Protein AF-A0A519PWC0-F1 (afdb_monomer)

Radius of gyration: 17.78 Å; Cα contacts (8 Å, |Δi|>4): 162; chains: 1; bounding box: 47×26×53 Å

Solvent-accessible surface area (backbone atoms only — not comparable to full-atom values): 9360 Å² total; per-residue (Å²): 122,67,64,67,51,51,51,51,53,31,50,30,46,44,50,21,53,55,52,46,59,72,45,41,63,57,52,51,50,50,47,51,50,48,29,59,71,41,18,88,79,64,35,60,69,50,25,52,54,50,44,52,51,50,49,51,48,53,53,50,48,51,59,76,46,38,53,52,74,70,64,78,38,64,69,69,57,73,68,54,47,49,52,48,41,52,46,39,28,50,49,32,37,58,62,44,50,58,30,55,59,29,36,73,70,44,44,78,64,16,40,53,53,24,49,53,52,32,50,53,52,32,53,52,26,54,70,49,23,57,84,28,72,65,58,28,48,33,30,27,48,41,26,52,52,55,54,66,44,44,38,56,54,37,49,74,74,66,48,56,67,70,59,31,50,52,49,46,51,53,47,52,52,51,53,51,65,72,70,108

Structure (mmCIF, N/CA/C/O backbone):
data_AF-A0A519PWC0-F1
#
_entry.id   AF-A0A519PWC0-F1
#
loop_
_atom_site.group_PDB
_atom_site.id
_atom_site.type_symbol
_atom_site.label_atom_id
_atom_site.label_alt_id
_atom_site.label_comp_id
_atom_site.label_asym_id
_atom_site.label_entity_id
_atom_site.label_seq_id
_atom_site.pdbx_PDB_ins_code
_atom_site.Cartn_x
_atom_site.Cartn_y
_atom_site.Cartn_z
_atom_site.occupancy
_atom_site.B_iso_or_equiv
_atom_site.auth_seq_id
_atom_site.auth_comp_id
_atom_site.auth_asym_id
_atom_site.auth_atom_id
_atom_site.pdbx_PDB_model_num
ATOM 1 N N . MET A 1 1 ? -4.746 -11.413 35.062 1.00 51.84 1 MET A N 1
ATOM 2 C CA . MET A 1 1 ? -3.784 -10.779 34.125 1.00 51.84 1 MET A CA 1
ATOM 3 C C . MET A 1 1 ? -4.240 -10.808 32.654 1.00 51.84 1 MET A C 1
ATOM 5 O O . MET A 1 1 ? -3.837 -9.928 31.912 1.00 51.84 1 MET A O 1
ATOM 9 N N . SER A 1 2 ? -5.114 -11.740 32.232 1.00 67.50 2 SER A N 1
ATOM 10 C CA . SER A 1 2 ? -5.592 -11.866 30.834 1.00 67.50 2 SER A CA 1
ATOM 11 C C . SER A 1 2 ? -6.595 -10.779 30.385 1.00 67.50 2 SER A C 1
ATOM 13 O O . SER A 1 2 ? -6.447 -10.200 29.311 1.00 67.50 2 SER A O 1
ATOM 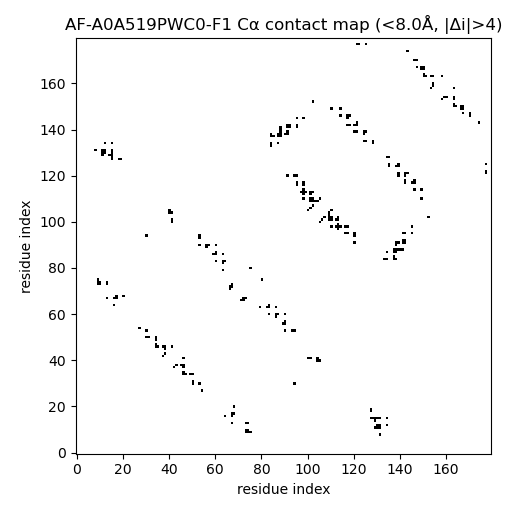15 N N . GLU A 1 3 ? -7.584 -10.432 31.216 1.00 65.25 3 GLU A N 1
ATOM 16 C CA . GLU A 1 3 ? -8.674 -9.525 30.804 1.00 65.25 3 GLU A CA 1
ATOM 17 C C . GLU A 1 3 ? -8.262 -8.050 30.724 1.00 65.25 3 GLU A C 1
ATOM 19 O O . GLU A 1 3 ? -8.628 -7.360 29.775 1.00 65.25 3 GLU A O 1
ATOM 24 N N . ALA A 1 4 ? -7.440 -7.577 31.666 1.00 67.00 4 ALA A N 1
ATOM 25 C CA . ALA A 1 4 ? -6.916 -6.210 31.647 1.00 67.00 4 ALA A CA 1
ATOM 26 C C . ALA A 1 4 ? -6.031 -5.948 30.413 1.00 67.00 4 ALA A C 1
ATOM 28 O O . ALA A 1 4 ? -6.105 -4.881 29.809 1.00 67.00 4 ALA A O 1
ATOM 29 N N . TYR A 1 5 ? -5.249 -6.949 29.990 1.00 66.81 5 TYR A N 1
ATOM 30 C CA . TYR A 1 5 ? -4.433 -6.875 28.778 1.00 66.81 5 TYR A CA 1
ATOM 31 C C . TYR A 1 5 ? -5.293 -6.854 27.505 1.00 66.81 5 TYR A C 1
ATOM 33 O O . TYR A 1 5 ? -5.038 -6.071 26.590 1.00 66.81 5 TYR A O 1
ATOM 41 N N . ALA A 1 6 ? -6.347 -7.675 27.449 1.00 65.19 6 ALA A N 1
ATOM 42 C CA . ALA A 1 6 ? -7.284 -7.685 26.325 1.00 65.19 6 ALA A CA 1
ATOM 43 C C . ALA A 1 6 ? -8.064 -6.362 26.205 1.00 65.19 6 ALA A C 1
ATOM 45 O O . ALA A 1 6 ? -8.262 -5.854 25.097 1.00 65.19 6 ALA A O 1
ATOM 46 N N . ALA A 1 7 ? -8.459 -5.776 27.338 1.00 65.62 7 ALA A N 1
ATOM 47 C CA . ALA A 1 7 ? -9.111 -4.473 27.387 1.00 65.62 7 ALA A CA 1
ATOM 48 C C . ALA A 1 7 ? -8.180 -3.353 26.884 1.00 65.62 7 ALA A C 1
ATOM 50 O O . ALA A 1 7 ? -8.593 -2.582 26.014 1.00 65.62 7 ALA A O 1
ATOM 51 N N . ASP A 1 8 ? -6.918 -3.316 27.328 1.00 72.44 8 ASP A N 1
ATOM 52 C CA . ASP A 1 8 ? -5.916 -2.346 26.854 1.00 72.44 8 ASP A CA 1
ATOM 53 C C . ASP A 1 8 ? -5.634 -2.494 25.347 1.00 72.44 8 ASP A C 1
ATOM 55 O O . ASP A 1 8 ? -5.660 -1.521 24.589 1.00 72.44 8 ASP A O 1
ATOM 59 N N . ALA A 1 9 ? -5.480 -3.731 24.862 1.00 67.75 9 ALA A N 1
ATOM 60 C CA . ALA A 1 9 ? -5.295 -4.011 23.439 1.00 67.75 9 ALA A CA 1
ATOM 61 C C . ALA A 1 9 ? -6.484 -3.527 22.584 1.00 67.75 9 ALA A C 1
ATOM 63 O O . ALA A 1 9 ? -6.286 -2.950 21.509 1.00 67.75 9 ALA A O 1
ATOM 64 N N . SER A 1 10 ? -7.717 -3.711 23.067 1.00 69.25 10 SER A N 1
ATOM 65 C CA . SER A 1 10 ? -8.927 -3.234 22.385 1.00 69.25 10 SER A CA 1
ATOM 66 C C . SER A 1 10 ? -9.033 -1.703 22.370 1.00 69.25 10 SER A C 1
ATOM 68 O O . SER A 1 10 ? -9.387 -1.113 21.346 1.00 69.25 10 SER A O 1
ATOM 70 N N . ALA A 1 11 ? -8.640 -1.041 23.462 1.00 71.44 11 ALA A N 1
ATOM 71 C CA . ALA A 1 11 ? -8.619 0.413 23.558 1.00 71.44 11 ALA A CA 1
ATOM 72 C C . ALA A 1 11 ? -7.592 1.028 22.591 1.00 71.44 11 ALA A C 1
ATOM 74 O O . ALA A 1 11 ? -7.910 1.988 21.882 1.00 71.44 11 ALA A O 1
ATOM 75 N N . ARG A 1 12 ? -6.398 0.428 22.489 1.00 74.12 12 ARG A N 1
ATOM 76 C CA . ARG A 1 12 ? -5.339 0.827 21.541 1.00 74.12 12 ARG A CA 1
ATOM 77 C C . ARG A 1 12 ? -5.769 0.625 20.088 1.00 74.12 12 ARG A C 1
ATOM 79 O O . ARG A 1 12 ? -5.561 1.505 19.257 1.00 74.12 12 ARG A O 1
ATOM 86 N N . TRP A 1 13 ? -6.442 -0.487 19.790 1.00 73.38 13 TRP A N 1
ATOM 87 C CA . TRP A 1 13 ? -7.038 -0.750 18.475 1.00 73.38 13 TRP A CA 1
ATOM 88 C C . TRP A 1 13 ? -8.075 0.315 18.081 1.00 73.38 13 TRP A C 1
ATOM 90 O O . TRP A 1 13 ? -7.996 0.897 16.997 1.00 73.38 13 TRP A O 1
ATOM 100 N N . ALA A 1 14 ? -9.016 0.631 18.976 1.00 74.44 14 ALA A N 1
ATOM 101 C CA . ALA A 1 14 ? -10.025 1.659 18.729 1.00 74.44 14 ALA A CA 1
ATOM 102 C C . ALA A 1 14 ? -9.405 3.062 18.575 1.00 74.44 14 ALA A C 1
ATOM 104 O O . ALA A 1 14 ? -9.847 3.847 17.733 1.00 74.44 14 ALA A O 1
ATOM 105 N N . ALA A 1 15 ? -8.367 3.383 19.355 1.00 75.00 15 ALA A N 1
ATOM 106 C CA . ALA A 1 15 ? -7.620 4.634 19.228 1.00 75.00 15 ALA A CA 1
ATOM 107 C C . ALA A 1 15 ? -6.924 4.758 17.861 1.00 75.00 15 ALA A C 1
ATOM 109 O O . ALA A 1 15 ? -7.093 5.781 17.195 1.00 75.00 15 ALA A O 1
ATOM 110 N N . ALA A 1 16 ? -6.237 3.705 17.404 1.00 74.00 16 ALA A N 1
ATOM 111 C CA . ALA A 1 16 ? -5.578 3.677 16.097 1.00 74.00 16 ALA A CA 1
ATOM 112 C C . ALA A 1 16 ? -6.578 3.876 14.941 1.00 74.00 16 ALA A C 1
ATOM 114 O O . ALA A 1 16 ? -6.349 4.681 14.039 1.00 74.00 16 ALA A O 1
ATOM 115 N N . ILE A 1 17 ? -7.742 3.222 14.997 1.00 76.94 17 ILE A N 1
ATOM 116 C CA . ILE A 1 17 ? -8.795 3.383 13.980 1.00 76.94 17 ILE A CA 1
ATOM 117 C C . ILE A 1 17 ? -9.366 4.806 13.978 1.00 76.94 17 ILE A C 1
ATOM 119 O O . ILE A 1 17 ? -9.527 5.412 12.917 1.00 76.94 17 ILE A O 1
ATOM 123 N N . ARG A 1 18 ? -9.624 5.392 15.154 1.00 78.44 18 ARG A N 1
ATOM 124 C CA . ARG A 1 18 ? -10.088 6.787 15.253 1.00 78.44 18 ARG A CA 1
ATOM 125 C C . ARG A 1 18 ? -9.064 7.781 14.705 1.00 78.44 18 ARG A C 1
ATOM 127 O O . ARG A 1 18 ? -9.457 8.736 14.035 1.00 78.44 18 ARG A O 1
ATOM 134 N N . GLN A 1 19 ? -7.773 7.555 14.941 1.00 76.69 19 GLN A N 1
ATOM 135 C CA . GLN A 1 19 ? -6.711 8.365 14.343 1.00 76.69 19 GLN A CA 1
ATOM 136 C C . GLN A 1 19 ? -6.707 8.246 12.816 1.00 76.69 19 GLN A C 1
ATOM 138 O O . GLN A 1 19 ? -6.625 9.259 12.122 1.00 76.69 19 GLN A O 1
ATOM 143 N N . ARG A 1 20 ? -6.898 7.036 12.286 1.00 75.81 20 ARG A N 1
ATOM 144 C CA . ARG A 1 20 ? -6.964 6.777 10.842 1.00 75.81 20 ARG A CA 1
ATOM 145 C C . ARG A 1 20 ? -8.114 7.517 10.148 1.00 75.81 20 ARG A C 1
ATOM 147 O O . ARG A 1 20 ? -7.957 7.969 9.017 1.00 75.81 20 ARG A O 1
ATOM 154 N N . ARG A 1 21 ? -9.247 7.721 10.835 1.00 78.62 21 ARG A N 1
ATOM 155 C CA . ARG A 1 21 ? -10.344 8.573 10.335 1.00 78.62 21 ARG A CA 1
ATOM 156 C C . ARG A 1 21 ? -9.912 10.028 10.163 1.00 78.62 21 ARG A C 1
ATOM 158 O O . ARG A 1 21 ? -10.303 10.657 9.185 1.00 78.62 21 ARG A O 1
ATOM 165 N N . ARG A 1 22 ? -9.114 10.571 11.088 1.00 78.19 22 ARG A N 1
ATOM 166 C CA . ARG A 1 22 ? -8.647 11.969 11.015 1.00 78.19 22 ARG A CA 1
ATOM 167 C C . ARG A 1 22 ? -7.729 12.197 9.818 1.00 78.19 22 ARG A C 1
ATOM 169 O O . ARG A 1 22 ? -7.806 13.243 9.188 1.00 78.1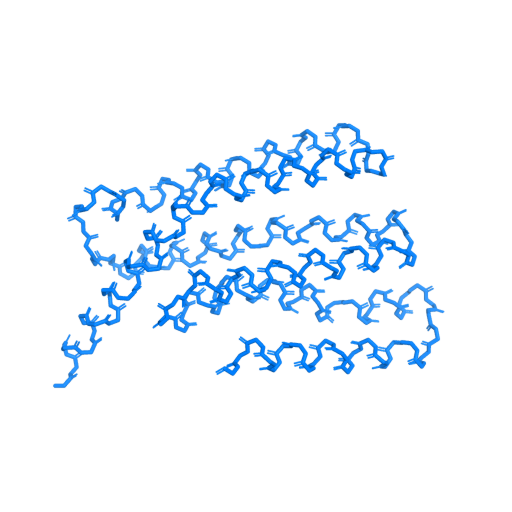9 22 ARG A O 1
ATOM 176 N N . SER A 1 23 ? -6.921 11.204 9.461 1.00 78.12 23 SER A N 1
ATOM 177 C CA . SER A 1 23 ? -6.041 11.270 8.293 1.00 78.12 23 SER A CA 1
ATOM 178 C C . SER A 1 23 ? -6.717 10.841 6.981 1.00 78.12 23 SER A C 1
ATOM 180 O O . SER A 1 23 ? -6.066 10.834 5.940 1.00 78.12 23 SER A O 1
ATOM 182 N N . LEU A 1 24 ? -8.026 10.552 6.965 1.00 79.75 24 LEU A N 1
ATOM 183 C CA . LEU A 1 24 ? -8.742 10.136 5.751 1.00 79.75 24 LEU A CA 1
ATOM 184 C C . LEU A 1 24 ? -8.740 11.213 4.656 1.00 79.75 24 LEU A C 1
ATOM 186 O O . LEU A 1 24 ? -8.504 10.885 3.495 1.00 79.75 24 LEU A O 1
ATOM 190 N N . MET A 1 25 ? -8.917 12.493 5.011 1.00 77.38 25 MET A N 1
ATOM 191 C CA . MET A 1 25 ? -8.800 13.582 4.028 1.00 77.38 25 MET A CA 1
ATOM 192 C C . MET A 1 25 ? -7.386 13.675 3.455 1.00 77.38 25 MET A C 1
ATOM 194 O O . MET A 1 25 ? -7.231 13.863 2.253 1.00 77.38 25 MET A O 1
ATOM 198 N N . GLN A 1 26 ? -6.361 13.466 4.284 1.00 79.94 26 GLN A N 1
ATOM 199 C CA . GLN A 1 26 ? -4.975 13.436 3.822 1.00 79.94 26 GLN A CA 1
ATOM 200 C C . GLN A 1 26 ? -4.743 12.268 2.856 1.00 79.94 26 GLN A C 1
ATOM 202 O O . GLN A 1 26 ? -4.116 12.449 1.820 1.00 79.94 26 GLN A O 1
ATOM 207 N N . ARG A 1 27 ? -5.295 11.081 3.136 1.00 80.12 27 ARG A N 1
ATOM 208 C CA . ARG A 1 27 ? -5.187 9.909 2.249 1.00 80.12 27 ARG A CA 1
ATOM 209 C C . ARG A 1 27 ? -5.894 10.117 0.916 1.00 80.12 27 ARG A C 1
ATOM 211 O O . ARG A 1 27 ? -5.344 9.734 -0.111 1.00 80.12 27 ARG A O 1
ATOM 218 N N . LEU A 1 28 ? -7.096 10.692 0.932 1.00 80.69 28 LEU A N 1
ATOM 219 C CA . LEU A 1 28 ? -7.841 11.018 -0.285 1.00 80.69 28 LEU A CA 1
ATOM 220 C C . LEU A 1 28 ? -7.126 12.103 -1.092 1.00 80.69 28 LEU A C 1
ATOM 222 O O . LEU A 1 28 ? -6.973 11.944 -2.297 1.00 80.69 28 LEU A O 1
ATOM 226 N N . GLY A 1 29 ? -6.624 13.147 -0.427 1.00 82.50 29 GLY A N 1
ATOM 227 C CA . GLY A 1 29 ? -5.830 14.202 -1.054 1.00 82.50 29 GLY A CA 1
ATOM 228 C C . GLY A 1 29 ? -4.551 13.661 -1.690 1.00 82.50 29 GLY A C 1
ATOM 229 O O . GLY A 1 29 ? -4.289 13.941 -2.853 1.00 82.50 29 GLY A O 1
ATOM 230 N N . MET A 1 30 ? -3.800 12.815 -0.978 1.00 82.19 30 MET A N 1
ATOM 231 C CA . MET A 1 30 ? -2.615 12.145 -1.525 1.00 82.19 30 MET A CA 1
ATOM 232 C C . MET A 1 30 ? -2.967 11.214 -2.690 1.00 82.19 30 MET A C 1
ATOM 234 O O . MET A 1 30 ? -2.256 11.210 -3.686 1.00 82.19 30 MET A O 1
ATOM 238 N N . GLY A 1 31 ? -4.063 10.453 -2.601 1.00 80.69 31 GLY A N 1
ATOM 239 C CA . GLY A 1 31 ? -4.521 9.582 -3.688 1.00 80.69 31 GLY A CA 1
ATOM 240 C C . GLY A 1 31 ? -4.937 10.361 -4.940 1.00 80.69 31 GLY A C 1
ATOM 241 O O . GLY A 1 31 ? -4.568 9.983 -6.047 1.00 80.69 31 GLY A O 1
ATOM 242 N N . ALA A 1 32 ? -5.647 11.479 -4.769 1.00 82.19 32 ALA A N 1
ATOM 243 C CA . ALA A 1 32 ? -6.030 12.370 -5.861 1.00 82.19 32 ALA A CA 1
ATOM 244 C C . ALA A 1 32 ? -4.811 13.068 -6.480 1.00 82.19 32 ALA A C 1
ATOM 246 O O . ALA A 1 32 ? -4.679 13.101 -7.701 1.00 82.19 32 ALA A O 1
ATOM 247 N N . ALA A 1 33 ? -3.890 13.567 -5.651 1.00 83.50 33 ALA A N 1
ATOM 248 C CA . ALA A 1 33 ? -2.640 14.157 -6.114 1.00 83.50 33 ALA A CA 1
ATOM 249 C C . ALA A 1 33 ? -1.791 13.133 -6.878 1.00 83.50 33 ALA A C 1
ATOM 251 O O . ALA A 1 33 ? -1.313 13.443 -7.961 1.00 83.50 33 ALA A O 1
ATOM 252 N N . ALA A 1 34 ? -1.666 11.901 -6.374 1.00 79.31 34 ALA A N 1
ATOM 253 C CA . ALA A 1 34 ? -0.968 10.823 -7.069 1.00 79.31 34 ALA A CA 1
ATOM 254 C C . ALA A 1 34 ? -1.615 10.524 -8.431 1.00 79.31 34 ALA A C 1
ATOM 256 O O . ALA A 1 34 ? -0.917 10.491 -9.439 1.00 79.31 34 ALA A O 1
ATOM 257 N N . ALA A 1 35 ? -2.943 10.382 -8.493 1.00 81.38 35 ALA A N 1
ATOM 258 C CA . ALA A 1 35 ? -3.649 10.146 -9.752 1.00 81.38 35 ALA A CA 1
ATOM 259 C C . ALA A 1 35 ? -3.444 11.285 -10.771 1.00 81.38 35 ALA A C 1
ATOM 261 O O . ALA A 1 35 ? -3.252 11.016 -11.955 1.00 81.38 35 ALA A O 1
ATOM 262 N N . LEU A 1 36 ? -3.434 12.545 -10.318 1.00 80.44 36 LEU A N 1
ATOM 263 C CA . LEU A 1 36 ? -3.182 13.713 -11.167 1.00 80.44 36 LEU A CA 1
ATOM 264 C C . LEU A 1 36 ? -1.729 13.779 -11.646 1.00 80.44 36 LEU A C 1
ATOM 266 O O . LEU A 1 36 ? -1.490 13.929 -12.843 1.00 80.44 36 LEU A O 1
ATOM 270 N N . VAL A 1 37 ? -0.764 13.631 -10.737 1.00 80.94 37 VAL A N 1
ATOM 271 C CA . VAL A 1 37 ? 0.674 13.701 -11.042 1.00 80.94 37 VAL A CA 1
ATOM 272 C C . VAL A 1 37 ? 1.094 12.571 -11.978 1.00 80.94 37 VAL A C 1
ATOM 274 O O . VAL A 1 37 ? 1.911 12.787 -12.868 1.00 80.94 37 VAL A O 1
ATOM 277 N N . PHE A 1 38 ? 0.508 11.382 -11.827 1.00 75.38 38 PHE A N 1
ATOM 278 C CA . PHE A 1 38 ? 0.803 10.239 -12.687 1.00 75.38 38 PHE A CA 1
ATOM 279 C C . PHE A 1 38 ? -0.055 10.183 -13.956 1.00 75.38 38 PHE A C 1
ATOM 281 O O . PHE A 1 38 ? 0.217 9.358 -14.826 1.00 75.38 38 PHE A O 1
ATOM 288 N N . SER A 1 39 ? -1.042 11.069 -14.124 1.00 80.56 39 SER A N 1
ATOM 289 C CA . SER A 1 39 ? -1.894 11.092 -15.321 1.00 80.56 39 SER A CA 1
ATOM 290 C C . SER A 1 39 ? -1.141 11.261 -16.653 1.00 80.56 39 SER A C 1
ATOM 292 O O . SER A 1 39 ? -1.545 10.598 -17.609 1.00 80.56 39 SER A O 1
ATOM 294 N N . PRO A 1 40 ? -0.031 12.029 -16.763 1.00 79.62 40 PRO A N 1
ATOM 295 C CA . PRO A 1 40 ? 0.732 12.111 -18.013 1.00 79.62 40 PRO A CA 1
ATOM 296 C C . PRO A 1 40 ? 1.485 10.815 -18.346 1.00 79.62 40 PRO A C 1
ATOM 298 O O . PRO A 1 40 ? 1.761 10.548 -19.509 1.00 79.62 40 PRO A O 1
ATOM 301 N N . LEU A 1 41 ? 1.818 10.017 -17.327 1.00 77.50 41 LEU A N 1
ATOM 302 C CA . LEU A 1 41 ? 2.586 8.772 -17.444 1.00 77.50 41 LEU A CA 1
ATOM 303 C C . LEU A 1 41 ? 1.684 7.553 -17.669 1.00 77.50 41 LEU A C 1
ATOM 305 O O . LEU A 1 41 ? 2.001 6.691 -18.478 1.00 77.50 41 LEU A O 1
ATOM 309 N N . LEU A 1 42 ? 0.572 7.469 -16.934 1.00 79.81 42 LEU A N 1
ATOM 310 C CA . LEU A 1 42 ? -0.327 6.307 -16.928 1.00 79.81 42 LEU A CA 1
ATOM 311 C C . LEU A 1 42 ? -1.590 6.527 -17.778 1.00 79.81 42 LEU A C 1
ATOM 313 O O . LEU A 1 42 ? -2.359 5.595 -18.006 1.00 79.81 42 LEU A O 1
ATOM 317 N N . GLY A 1 43 ? -1.820 7.761 -18.230 1.00 83.06 43 GLY A N 1
ATOM 318 C CA . GLY A 1 43 ? -3.017 8.172 -18.950 1.00 83.06 43 GLY A CA 1
ATOM 319 C C . GLY A 1 43 ? -4.169 8.585 -18.029 1.00 83.06 43 GLY A C 1
ATOM 320 O O . GLY A 1 43 ? -4.348 8.084 -16.914 1.00 83.06 43 GLY A O 1
ATOM 321 N N . TRP A 1 44 ? -5.001 9.501 -18.529 1.00 85.25 44 TRP A N 1
ATOM 322 C CA . TRP A 1 44 ? -6.144 10.052 -17.796 1.00 85.25 44 TRP A CA 1
ATOM 323 C C . TRP A 1 44 ? -7.164 8.980 -17.391 1.00 85.25 44 TRP A C 1
ATOM 325 O O . TRP A 1 44 ? -7.612 8.942 -16.245 1.00 85.25 44 TRP A O 1
ATOM 335 N N . THR A 1 45 ? -7.486 8.065 -18.309 1.00 86.19 45 THR A N 1
ATOM 336 C CA . THR A 1 45 ? -8.451 6.982 -18.071 1.00 86.19 45 THR A CA 1
ATOM 337 C C . THR A 1 45 ? -8.022 6.096 -16.905 1.00 86.19 45 THR A C 1
ATOM 339 O O . THR A 1 45 ? -8.837 5.793 -16.036 1.00 86.19 45 THR A O 1
ATOM 342 N N . PHE A 1 46 ? -6.736 5.733 -16.840 1.00 86.50 46 PHE A N 1
ATOM 343 C CA . PHE A 1 46 ? -6.202 4.942 -15.734 1.00 86.50 46 PHE A CA 1
ATOM 344 C C . PHE A 1 46 ? -6.290 5.708 -14.413 1.00 86.50 46 PHE A C 1
ATOM 346 O O . PHE A 1 46 ? -6.801 5.170 -13.433 1.00 86.50 46 PHE A O 1
ATOM 353 N N . GLY A 1 47 ? -5.852 6.972 -14.391 1.00 84.88 47 GLY A N 1
ATOM 354 C CA . GLY A 1 47 ? -5.890 7.810 -13.191 1.00 84.88 47 GLY A CA 1
ATOM 355 C C . GLY A 1 47 ? -7.299 7.944 -12.605 1.00 84.88 47 GLY A C 1
ATOM 356 O O . GLY A 1 47 ? -7.480 7.777 -11.400 1.00 84.88 47 GLY A O 1
ATOM 357 N N . VAL A 1 48 ? -8.310 8.166 -13.454 1.00 87.00 48 VAL A N 1
ATOM 358 C CA . VAL A 1 48 ? -9.716 8.273 -13.027 1.00 87.00 48 VAL A CA 1
ATOM 359 C C . VAL A 1 48 ? -10.254 6.936 -12.515 1.00 87.00 48 VAL A C 1
ATOM 361 O O . VAL A 1 48 ? -10.832 6.896 -11.429 1.00 87.00 48 VAL A O 1
ATOM 364 N N . VAL A 1 49 ? -10.051 5.836 -13.247 1.00 90.12 49 VAL A N 1
ATOM 365 C CA . VAL A 1 49 ? -10.520 4.501 -12.827 1.00 90.12 49 VAL A CA 1
ATOM 366 C C . VAL A 1 49 ? -9.867 4.083 -11.510 1.00 90.12 49 VAL A C 1
ATOM 368 O O . VAL A 1 49 ? -10.547 3.599 -10.603 1.00 90.12 49 VAL A O 1
ATOM 371 N N . TRP A 1 50 ? -8.563 4.323 -11.372 1.00 90.00 50 TRP A N 1
ATOM 372 C CA . TRP A 1 50 ? -7.825 4.028 -10.152 1.00 90.00 50 TRP A CA 1
ATOM 373 C C . TRP A 1 50 ? -8.318 4.877 -8.977 1.00 90.00 50 TRP A C 1
ATOM 375 O O . TRP A 1 50 ? -8.577 4.338 -7.901 1.00 90.00 50 TRP A O 1
ATOM 385 N N . LEU A 1 51 ? -8.524 6.184 -9.182 1.00 88.00 51 LEU A N 1
ATOM 386 C CA . LEU A 1 51 ? -9.043 7.080 -8.149 1.00 88.00 51 LEU A CA 1
ATOM 387 C C . LEU A 1 51 ? -10.448 6.666 -7.697 1.00 88.00 51 LEU A C 1
ATOM 389 O O . LEU A 1 51 ? -10.708 6.622 -6.495 1.00 88.00 51 LEU A O 1
ATOM 393 N N . LEU A 1 52 ? -11.337 6.313 -8.630 1.00 89.62 52 LEU A N 1
ATOM 394 C CA . LEU A 1 52 ? -12.673 5.803 -8.311 1.00 89.62 52 LEU A CA 1
ATOM 395 C C . LEU A 1 52 ? -12.593 4.510 -7.493 1.00 89.62 52 LEU A C 1
ATOM 397 O O . LEU A 1 52 ? -13.258 4.398 -6.463 1.00 89.62 52 LEU A O 1
ATOM 401 N N . GLY A 1 53 ? -11.735 3.568 -7.892 1.00 88.81 53 GLY A N 1
ATOM 402 C CA . GLY A 1 53 ? -11.484 2.349 -7.122 1.00 88.81 53 GLY A CA 1
ATOM 403 C C . GLY A 1 53 ? -10.955 2.649 -5.717 1.00 88.81 53 GLY A C 1
ATOM 404 O O . GLY A 1 53 ? -11.449 2.093 -4.735 1.00 88.81 53 GLY A O 1
ATOM 405 N N . TYR A 1 54 ? -10.027 3.599 -5.590 1.00 86.81 54 TYR A N 1
ATOM 406 C CA . TYR A 1 54 ? -9.484 4.006 -4.298 1.00 86.81 54 TYR A CA 1
ATOM 407 C C . TYR A 1 54 ? -10.552 4.647 -3.406 1.00 86.81 54 TYR A C 1
ATOM 409 O O . TYR A 1 54 ? -10.631 4.332 -2.220 1.00 86.81 54 TYR A O 1
ATOM 417 N N . VAL A 1 55 ? -11.432 5.483 -3.965 1.00 87.31 55 VAL A N 1
ATOM 418 C CA . VAL A 1 55 ? -12.581 6.049 -3.243 1.00 87.31 55 VAL A CA 1
ATOM 419 C C . VAL A 1 55 ? -13.529 4.946 -2.772 1.00 87.31 55 VAL A C 1
ATOM 421 O O . VAL A 1 55 ? -13.939 4.967 -1.613 1.00 87.31 55 VAL A O 1
ATOM 424 N N . VAL A 1 56 ? -13.832 3.946 -3.606 1.00 89.31 56 VAL A N 1
ATOM 425 C CA . VAL A 1 56 ? -14.660 2.790 -3.210 1.00 89.31 56 VAL A CA 1
ATOM 426 C C . VAL A 1 56 ? -14.028 2.037 -2.039 1.00 89.31 56 VAL A C 1
ATOM 428 O O . VAL A 1 56 ? -14.719 1.718 -1.070 1.00 89.31 56 VAL A O 1
ATOM 431 N N . VAL A 1 57 ? -12.713 1.817 -2.075 1.00 87.06 57 VAL A N 1
ATOM 432 C CA . VAL A 1 57 ? -11.964 1.206 -0.970 1.00 87.06 57 VAL A CA 1
ATOM 433 C C . VAL A 1 57 ? -12.042 2.071 0.296 1.00 87.06 57 VAL A C 1
ATOM 435 O O . VAL A 1 57 ? -12.297 1.537 1.372 1.00 87.06 57 VAL A O 1
ATOM 438 N N . GLN A 1 58 ? -11.911 3.399 0.210 1.00 85.06 58 GLN A N 1
ATOM 439 C CA . GLN A 1 58 ? -12.080 4.276 1.382 1.00 85.06 58 GLN A CA 1
ATOM 440 C C . GLN A 1 58 ? -13.519 4.272 1.925 1.00 85.06 58 GLN A C 1
ATOM 442 O O . GLN A 1 58 ? -13.722 4.329 3.137 1.00 85.06 58 GLN A O 1
ATOM 447 N N . LEU A 1 59 ? -14.535 4.173 1.064 1.00 85.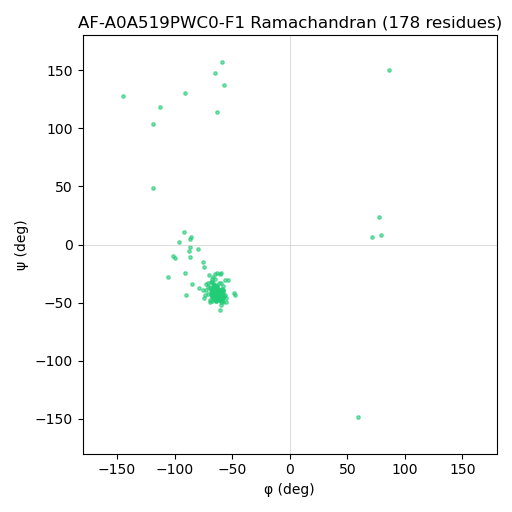50 59 LEU A N 1
ATOM 448 C CA . LEU A 1 59 ? -15.932 4.061 1.496 1.00 85.50 59 LEU A CA 1
ATOM 449 C C . LEU A 1 59 ? -16.205 2.719 2.186 1.00 85.50 59 LEU A C 1
ATOM 451 O O . LEU A 1 59 ? -16.926 2.674 3.185 1.00 85.50 59 LEU A O 1
ATOM 455 N N . ALA A 1 60 ? -15.620 1.629 1.688 1.00 84.69 60 ALA A N 1
ATOM 456 C CA . ALA A 1 60 ? -15.687 0.324 2.336 1.00 84.69 60 ALA A CA 1
ATOM 457 C C . ALA A 1 60 ? -14.990 0.342 3.709 1.00 84.69 60 ALA A C 1
ATOM 459 O O . ALA A 1 60 ? -15.565 -0.149 4.680 1.00 84.69 60 ALA A O 1
ATOM 460 N N . ASP A 1 61 ? -13.827 0.995 3.818 1.00 84.12 61 ASP A N 1
ATOM 461 C CA . ASP A 1 61 ? -13.116 1.243 5.083 1.00 84.12 61 A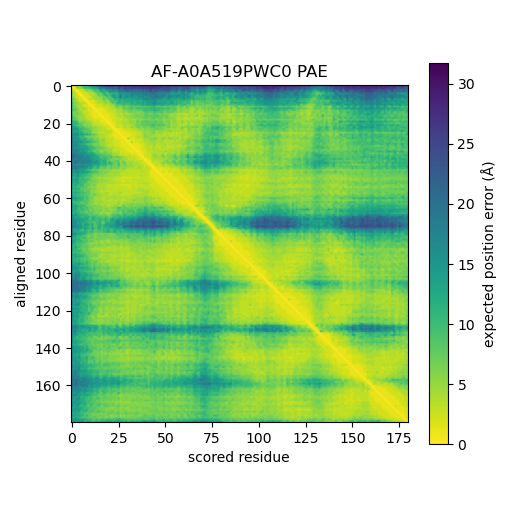SP A CA 1
ATOM 462 C C . ASP A 1 61 ? -14.043 1.964 6.077 1.00 84.12 61 ASP A C 1
ATOM 464 O O . ASP A 1 61 ? -14.290 1.481 7.185 1.00 84.12 61 ASP A O 1
ATOM 468 N N . LEU A 1 62 ? -14.688 3.046 5.625 1.00 83.06 62 LEU A N 1
ATOM 469 C CA . LEU A 1 62 ? -15.644 3.799 6.432 1.00 83.06 62 LEU A CA 1
ATOM 470 C C . LEU A 1 62 ? -16.815 2.952 6.938 1.00 83.06 62 LEU A C 1
ATOM 472 O O . LEU A 1 62 ? -17.206 3.095 8.096 1.00 83.06 62 LEU A O 1
ATOM 476 N N . ARG A 1 63 ? -17.363 2.063 6.102 1.00 83.38 63 ARG A N 1
ATOM 477 C CA . ARG A 1 63 ? -18.475 1.181 6.484 1.00 83.38 63 ARG A CA 1
ATOM 478 C C . ARG A 1 63 ? -18.056 0.092 7.465 1.00 83.38 63 ARG A C 1
ATOM 480 O O . ARG A 1 63 ? -18.781 -0.153 8.426 1.00 83.38 63 ARG A O 1
ATOM 487 N N . VAL A 1 64 ? -16.901 -0.539 7.255 1.00 81.12 64 VAL A N 1
ATOM 488 C CA . VAL A 1 64 ? -16.386 -1.599 8.141 1.00 81.12 64 VAL A CA 1
ATOM 489 C C . VAL A 1 64 ? -16.113 -1.044 9.541 1.00 81.12 64 VAL A C 1
ATOM 491 O O . VAL A 1 64 ? -16.450 -1.685 10.538 1.00 81.12 64 VAL A O 1
ATOM 494 N N . PHE A 1 65 ? -15.571 0.173 9.627 1.00 78.25 65 PHE A N 1
ATOM 495 C CA . PHE A 1 65 ? -15.213 0.812 10.895 1.00 78.25 65 PHE A CA 1
ATOM 496 C C . PHE A 1 65 ? -16.280 1.773 11.454 1.00 78.25 65 PHE A C 1
ATOM 498 O O . PHE A 1 65 ? -16.086 2.332 12.537 1.00 78.25 65 PHE A O 1
ATOM 505 N N . ALA A 1 66 ? -17.434 1.918 10.791 1.00 77.94 66 ALA A N 1
ATOM 506 C CA . ALA A 1 66 ? -18.540 2.781 11.225 1.00 77.94 66 ALA A CA 1
ATOM 507 C C . ALA A 1 66 ? -18.943 2.621 12.712 1.00 77.94 66 ALA A C 1
ATOM 509 O O . ALA A 1 66 ? -19.114 3.650 13.369 1.00 77.94 66 ALA A O 1
ATOM 510 N N . PRO A 1 67 ? -19.022 1.402 13.295 1.00 70.94 67 PRO A N 1
ATOM 511 C CA . PRO A 1 67 ? -19.392 1.214 14.707 1.00 70.94 67 PRO A CA 1
ATOM 512 C C . PRO A 1 67 ? -18.361 1.759 15.708 1.00 70.94 67 PRO A C 1
ATOM 514 O O . PRO A 1 67 ? -18.708 2.135 16.827 1.00 70.94 67 PRO A O 1
ATOM 517 N N . ILE A 1 68 ? -17.082 1.808 15.314 1.00 74.25 68 ILE A N 1
ATOM 518 C CA . ILE A 1 68 ? -16.019 2.419 16.124 1.00 74.25 68 ILE A CA 1
ATOM 519 C C . ILE A 1 68 ? -16.055 3.940 15.982 1.00 74.25 68 ILE A C 1
ATOM 521 O O . ILE A 1 68 ? -15.849 4.665 16.957 1.00 74.25 68 ILE A O 1
ATOM 525 N N . TYR A 1 69 ? -16.345 4.443 14.781 1.00 74.88 69 TYR A N 1
ATOM 526 C CA . TYR A 1 69 ? -16.443 5.880 14.523 1.00 74.88 69 TYR A CA 1
ATOM 527 C C . TYR A 1 69 ? -17.636 6.543 15.206 1.00 74.88 69 TYR A C 1
ATOM 529 O O . TYR A 1 69 ? -17.523 7.706 15.591 1.00 74.88 69 TYR A O 1
ATOM 537 N N . SER A 1 70 ? -18.748 5.822 15.358 1.00 69.44 70 SER A N 1
ATOM 538 C CA . SER A 1 70 ? -19.941 6.283 16.074 1.00 69.44 70 SER A CA 1
ATOM 539 C C . SER A 1 70 ? -19.815 6.174 17.596 1.00 69.44 70 SER A C 1
ATOM 541 O O . SER A 1 70 ? -20.721 6.592 18.308 1.00 69.44 70 SER A O 1
ATOM 543 N N . GLY A 1 71 ? -18.712 5.611 18.105 1.00 66.31 71 GLY A N 1
ATOM 544 C CA . GLY A 1 71 ? -18.491 5.421 19.539 1.00 66.31 71 GLY A CA 1
ATOM 545 C C . GLY A 1 71 ? -19.369 4.340 20.176 1.00 66.31 71 GLY A C 1
ATOM 546 O O . GLY A 1 71 ? -19.314 4.174 21.390 1.00 66.31 71 GLY A O 1
ATOM 547 N N . GLN A 1 72 ? -20.144 3.589 19.384 1.00 63.19 72 GLN A N 1
ATOM 548 C CA . GLN A 1 72 ? -21.061 2.561 19.889 1.00 63.19 72 GLN A CA 1
ATOM 549 C C . GLN A 1 72 ? -20.317 1.377 20.515 1.00 63.19 72 GLN A C 1
ATOM 551 O O . GLN A 1 72 ? -20.814 0.764 21.454 1.00 63.19 72 GLN A O 1
ATOM 556 N N . THR A 1 73 ? -19.123 1.045 20.012 1.00 62.50 73 THR A N 1
ATOM 557 C CA . THR A 1 73 ? -18.329 -0.076 20.529 1.00 62.50 73 THR A CA 1
ATOM 558 C C . THR A 1 73 ? -16.833 0.226 20.467 1.00 62.50 73 THR A C 1
ATOM 560 O O . THR A 1 73 ? -16.312 0.520 19.393 1.00 62.50 73 THR A O 1
ATOM 563 N N . ASN A 1 74 ? -16.115 0.071 21.585 1.00 60.41 74 ASN A N 1
ATOM 564 C CA . ASN A 1 74 ? -14.642 0.018 21.588 1.00 60.41 74 ASN A CA 1
ATOM 565 C C . ASN A 1 74 ? -14.106 -1.408 21.352 1.00 60.41 74 ASN A C 1
ATOM 567 O O . ASN A 1 74 ? -12.916 -1.583 21.106 1.00 60.41 74 ASN A O 1
ATOM 571 N N . GLN A 1 75 ? -14.975 -2.423 21.398 1.00 60.59 75 GLN A N 1
ATOM 572 C CA . GLN A 1 75 ? -14.622 -3.821 21.169 1.00 60.59 75 GLN A CA 1
ATOM 573 C C . GLN A 1 75 ? -15.275 -4.311 19.875 1.00 60.59 75 GLN A C 1
ATOM 575 O O . GLN A 1 75 ? -16.498 -4.336 19.755 1.00 60.59 75 GLN A O 1
ATOM 580 N N . MET A 1 76 ? -14.460 -4.706 18.895 1.00 59.91 76 MET A N 1
ATOM 581 C CA . MET A 1 76 ? -14.941 -5.472 17.747 1.00 59.91 76 MET A CA 1
ATOM 582 C C . MET A 1 76 ? -14.814 -6.966 18.053 1.00 59.91 76 MET A C 1
ATOM 584 O O . MET A 1 76 ? -13.762 -7.430 18.487 1.00 59.91 76 MET A O 1
ATOM 588 N N . GLY A 1 77 ? -15.892 -7.726 17.830 1.00 66.75 77 GLY A N 1
ATOM 589 C CA . GLY A 1 77 ? -15.849 -9.188 17.913 1.00 66.75 77 GLY A CA 1
ATOM 590 C C . GLY A 1 77 ? -14.820 -9.776 16.937 1.00 66.75 77 GLY A C 1
ATOM 591 O O . GLY A 1 77 ? -14.504 -9.154 15.923 1.00 66.75 77 GLY A O 1
ATOM 592 N N . ARG A 1 78 ? -14.322 -10.992 17.211 1.00 70.56 78 ARG A N 1
ATOM 593 C CA . ARG A 1 78 ? -13.218 -11.635 16.458 1.00 70.56 78 ARG A CA 1
ATOM 594 C C . ARG A 1 78 ? -13.391 -11.576 14.933 1.00 70.56 78 ARG A C 1
ATOM 596 O O . ARG A 1 78 ? -12.450 -11.226 14.229 1.00 70.56 78 ARG A O 1
ATOM 603 N N . VAL A 1 79 ? -14.601 -11.829 14.431 1.00 72.62 79 VAL A N 1
ATOM 604 C CA . VAL A 1 79 ? -14.929 -11.785 12.991 1.00 72.62 79 VAL A CA 1
ATOM 605 C C . VAL A 1 79 ? -14.779 -10.376 12.406 1.00 72.62 79 VAL A C 1
ATOM 607 O O . VAL A 1 79 ? -14.222 -10.203 11.325 1.00 72.62 79 VAL A O 1
ATOM 610 N N . ARG A 1 80 ? -15.222 -9.346 13.135 1.00 71.31 80 ARG A N 1
ATOM 611 C CA . ARG A 1 80 ? -15.090 -7.946 12.710 1.00 71.31 80 ARG A CA 1
ATOM 612 C C . ARG A 1 80 ? -13.648 -7.452 12.777 1.00 71.31 80 ARG A C 1
ATOM 614 O O . ARG A 1 80 ? -13.250 -6.672 11.922 1.00 71.31 80 ARG A O 1
ATOM 621 N N . THR A 1 81 ? -12.854 -7.933 13.732 1.00 72.00 81 THR A N 1
ATOM 622 C CA . THR A 1 81 ? -11.414 -7.643 13.780 1.00 72.00 81 THR A CA 1
ATOM 623 C C . THR A 1 81 ? -10.698 -8.223 12.564 1.00 72.00 81 THR A C 1
ATOM 625 O O . THR A 1 81 ? -9.916 -7.512 11.939 1.00 72.00 81 THR A O 1
ATOM 628 N N . VAL A 1 82 ? -11.018 -9.460 12.162 1.00 77.69 82 VAL A N 1
ATOM 629 C CA . VAL A 1 82 ? -10.483 -10.065 10.928 1.00 77.69 82 VAL A CA 1
ATOM 630 C C . VAL A 1 82 ? -10.902 -9.260 9.695 1.00 77.69 82 VAL A C 1
ATOM 632 O O . VAL A 1 82 ? -10.043 -8.895 8.898 1.00 77.69 82 VAL A O 1
ATOM 635 N N . LEU A 1 83 ? -12.183 -8.897 9.572 1.00 78.50 83 LEU A N 1
ATOM 636 C CA . LEU A 1 83 ? -12.678 -8.016 8.502 1.00 78.50 83 LEU A CA 1
ATOM 637 C C . LEU A 1 83 ? -11.947 -6.669 8.467 1.00 78.50 83 LEU A C 1
ATOM 639 O O . LEU A 1 83 ? -11.554 -6.210 7.399 1.00 78.50 83 LEU A O 1
ATOM 643 N N . GLY A 1 84 ? -11.718 -6.060 9.632 1.00 78.06 84 GLY A N 1
ATOM 644 C CA . GLY A 1 84 ? -10.929 -4.842 9.761 1.00 78.06 84 GLY A CA 1
ATOM 645 C C . GLY A 1 84 ? -9.511 -5.036 9.232 1.00 78.06 84 GLY A C 1
ATOM 646 O O . GLY A 1 84 ? -9.062 -4.248 8.413 1.00 78.06 84 GLY A O 1
ATOM 647 N N . CYS A 1 85 ? -8.831 -6.114 9.623 1.00 78.62 85 CYS A N 1
ATOM 648 C CA . CYS A 1 85 ? -7.477 -6.435 9.159 1.00 78.62 85 CYS A CA 1
ATOM 649 C C . CYS A 1 85 ? -7.404 -6.650 7.647 1.00 78.62 85 CYS A C 1
ATOM 651 O O . CYS A 1 85 ? -6.527 -6.086 6.995 1.00 78.62 85 CYS A O 1
ATOM 653 N N . VAL A 1 86 ? -8.350 -7.411 7.090 1.00 83.06 86 VAL A N 1
ATOM 654 C CA . VAL A 1 86 ? -8.479 -7.615 5.642 1.00 83.06 86 VAL A CA 1
ATOM 655 C C . VAL A 1 86 ? -8.680 -6.278 4.939 1.00 83.06 86 VAL A C 1
ATOM 657 O O . VAL A 1 86 ? -8.042 -6.021 3.924 1.00 83.06 86 VAL A O 1
ATOM 660 N N . MET A 1 87 ? -9.496 -5.387 5.503 1.00 83.62 87 MET A N 1
ATOM 661 C CA . MET A 1 87 ? -9.724 -4.059 4.943 1.00 83.62 87 MET A CA 1
ATOM 662 C C . MET A 1 87 ? -8.468 -3.180 4.998 1.00 83.62 87 MET A C 1
ATOM 664 O O . MET A 1 87 ? -8.151 -2.503 4.020 1.00 83.62 87 MET A O 1
ATOM 668 N N . LEU A 1 88 ? -7.720 -3.211 6.108 1.00 82.38 88 LEU A N 1
ATOM 669 C CA . LEU A 1 88 ? -6.452 -2.486 6.237 1.00 82.38 88 LEU A CA 1
ATOM 670 C C . LEU A 1 88 ? -5.441 -2.951 5.192 1.00 82.38 88 LEU A C 1
ATOM 672 O O . LEU A 1 88 ? -4.814 -2.119 4.535 1.00 82.38 88 LEU A O 1
ATOM 676 N N . PHE A 1 89 ? -5.333 -4.267 5.029 1.00 84.44 89 PHE A N 1
ATOM 677 C CA . PHE A 1 89 ? -4.456 -4.902 4.062 1.00 84.44 89 PHE A CA 1
ATOM 678 C C . PHE A 1 89 ? -4.881 -4.584 2.628 1.00 84.44 89 PHE A C 1
ATOM 680 O O . PHE A 1 89 ? -4.052 -4.171 1.823 1.00 84.44 89 PHE A O 1
ATOM 687 N N . ALA A 1 90 ? -6.170 -4.703 2.303 1.00 84.38 90 ALA A N 1
ATOM 688 C CA . ALA A 1 90 ? -6.702 -4.391 0.979 1.00 84.38 90 ALA A CA 1
ATOM 689 C C . ALA A 1 90 ? -6.463 -2.923 0.611 1.00 84.38 90 ALA A C 1
ATOM 691 O O . ALA A 1 90 ? -6.051 -2.620 -0.503 1.00 84.38 90 ALA A O 1
ATOM 692 N N . ASN A 1 91 ? -6.654 -2.009 1.562 1.00 85.88 91 ASN A N 1
ATOM 693 C CA . ASN A 1 91 ? -6.459 -0.583 1.337 1.00 85.88 91 ASN A CA 1
ATOM 694 C C . ASN A 1 91 ? -4.979 -0.233 1.105 1.00 85.88 91 ASN A C 1
ATOM 696 O O . ASN A 1 91 ? -4.640 0.469 0.153 1.00 85.88 91 ASN A O 1
ATOM 700 N N . ALA A 1 92 ? -4.090 -0.790 1.927 1.00 83.81 92 ALA A N 1
ATOM 701 C CA . ALA A 1 92 ? -2.646 -0.676 1.747 1.00 83.81 92 ALA A CA 1
ATOM 702 C C . ALA A 1 92 ? -2.174 -1.298 0.418 1.00 83.81 92 ALA A C 1
ATOM 704 O O . ALA A 1 92 ? -1.390 -0.682 -0.305 1.00 83.81 92 ALA A O 1
ATOM 705 N N . THR A 1 93 ? -2.726 -2.457 0.047 1.00 86.31 93 THR A N 1
ATOM 706 C CA . THR A 1 93 ? -2.438 -3.149 -1.219 1.00 86.31 93 THR A CA 1
ATOM 707 C C . THR A 1 93 ? -2.897 -2.339 -2.425 1.00 86.31 93 THR A C 1
ATOM 709 O O . THR A 1 93 ? -2.153 -2.224 -3.396 1.00 86.31 93 THR A O 1
ATOM 712 N N . PHE A 1 94 ? -4.094 -1.748 -2.363 1.00 86.50 94 PHE A N 1
ATOM 713 C CA . PHE A 1 94 ? -4.635 -0.922 -3.439 1.00 86.50 94 PHE A CA 1
ATOM 714 C C . PHE A 1 94 ? -3.796 0.340 -3.633 1.00 86.50 94 PHE A C 1
ATOM 716 O O . PHE A 1 94 ? -3.458 0.678 -4.761 1.00 86.50 94 PHE A O 1
ATOM 723 N N . PHE A 1 95 ? -3.385 1.000 -2.547 1.00 83.56 95 PHE A N 1
ATOM 724 C CA . PHE A 1 95 ? -2.466 2.133 -2.643 1.00 83.56 95 PHE A CA 1
ATOM 725 C C . PHE A 1 95 ? -1.116 1.719 -3.247 1.00 83.56 95 PHE A C 1
ATOM 727 O O . PHE A 1 95 ? -0.634 2.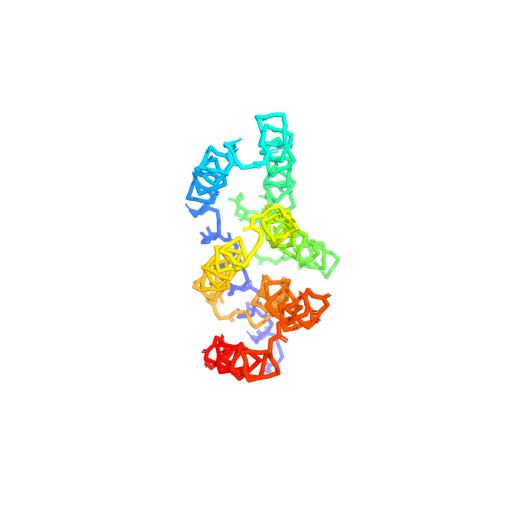348 -4.185 1.00 83.56 95 PHE A O 1
ATOM 734 N N . GLY A 1 96 ? -0.540 0.616 -2.758 1.00 83.44 96 GLY A N 1
ATOM 735 C CA . GLY A 1 96 ? 0.713 0.069 -3.271 1.00 83.44 96 GLY A CA 1
ATOM 736 C C . GLY A 1 96 ? 0.633 -0.392 -4.728 1.00 83.44 96 GLY A C 1
ATOM 737 O O . GLY A 1 96 ? 1.645 -0.351 -5.418 1.00 83.44 96 GLY A O 1
ATOM 738 N N . SER A 1 97 ? -0.554 -0.740 -5.240 1.00 86.94 97 SER A N 1
ATOM 739 C CA . SER A 1 97 ? -0.734 -1.177 -6.632 1.00 86.94 97 SER A CA 1
ATOM 740 C C . SER A 1 97 ? -0.301 -0.134 -7.661 1.00 86.94 97 SER A C 1
ATOM 742 O O . SER A 1 97 ? 0.098 -0.526 -8.751 1.00 86.94 97 SER A O 1
ATOM 744 N N . LEU A 1 98 ? -0.289 1.164 -7.313 1.00 83.31 98 LEU A N 1
ATOM 745 C CA . LEU A 1 98 ? 0.253 2.229 -8.171 1.00 83.31 98 LEU A CA 1
ATOM 746 C C . LEU A 1 98 ? 1.733 2.042 -8.493 1.00 83.31 98 LEU A C 1
ATOM 748 O O . LEU A 1 98 ? 2.193 2.513 -9.528 1.00 83.31 98 LEU A O 1
ATOM 752 N N . SER A 1 99 ? 2.480 1.347 -7.638 1.00 83.75 99 SER A N 1
ATOM 753 C CA . SER A 1 99 ? 3.889 1.066 -7.896 1.00 83.75 99 SER A CA 1
ATOM 754 C C . SER A 1 99 ? 4.096 0.178 -9.123 1.00 83.75 99 SER A C 1
ATOM 756 O O . SER A 1 99 ? 5.052 0.394 -9.859 1.00 83.75 99 SER A O 1
ATOM 758 N N . ILE A 1 100 ? 3.189 -0.768 -9.389 1.00 84.88 100 ILE A N 1
ATOM 759 C CA . ILE A 1 100 ? 3.290 -1.716 -10.506 1.00 84.88 100 ILE A CA 1
ATOM 760 C C . ILE A 1 100 ? 3.316 -0.993 -11.865 1.00 84.88 100 ILE A C 1
ATOM 762 O O . ILE A 1 100 ? 4.275 -1.178 -12.613 1.00 84.88 100 ILE A O 1
ATOM 766 N N . PRO A 1 101 ? 2.323 -0.156 -12.227 1.00 83.44 101 PRO A N 1
ATOM 767 C CA . PRO A 1 101 ? 2.339 0.539 -13.506 1.00 83.44 101 PRO A CA 1
ATOM 768 C C . PRO A 1 101 ? 3.464 1.582 -13.578 1.00 83.44 101 PRO A C 1
ATOM 770 O O . PRO A 1 101 ? 4.010 1.790 -14.658 1.00 83.44 101 PRO A O 1
ATOM 773 N N . LEU A 1 102 ? 3.874 2.180 -12.449 1.00 82.31 102 LEU A N 1
ATOM 774 C CA . LEU A 1 102 ? 5.061 3.041 -12.402 1.00 82.31 102 LEU A CA 1
ATOM 775 C C . LEU A 1 102 ? 6.330 2.280 -12.807 1.00 82.31 102 LEU A C 1
ATOM 777 O O . LEU A 1 102 ? 7.121 2.795 -13.592 1.00 82.31 102 LEU A O 1
ATOM 781 N N . TRP A 1 103 ? 6.501 1.057 -12.309 1.00 80.88 103 TRP A N 1
ATOM 782 C CA . TRP A 1 103 ? 7.608 0.178 -12.676 1.00 80.88 103 TRP A CA 1
ATOM 783 C C . TRP A 1 103 ? 7.571 -0.228 -14.147 1.00 80.88 103 TRP A C 1
ATOM 785 O O . TRP A 1 103 ? 8.577 -0.129 -14.844 1.00 80.88 103 TRP A O 1
ATOM 795 N N . LEU A 1 104 ? 6.407 -0.675 -14.623 1.00 81.75 104 LEU A N 1
ATOM 796 C CA . LEU A 1 104 ? 6.272 -1.219 -15.973 1.00 81.75 104 LEU A CA 1
ATOM 797 C C . LEU A 1 104 ? 6.375 -0.144 -17.060 1.00 81.75 104 LEU A C 1
ATOM 799 O O . LEU A 1 104 ? 6.925 -0.415 -18.122 1.00 81.75 104 LEU A O 1
ATOM 803 N N . MET A 1 105 ? 5.851 1.061 -16.813 1.00 81.31 105 MET A N 1
ATOM 804 C CA . MET A 1 105 ? 5.759 2.112 -17.837 1.00 81.31 105 MET A CA 1
ATOM 805 C C . MET A 1 105 ? 6.780 3.237 -17.653 1.00 81.31 105 MET A C 1
ATOM 807 O O . MET A 1 105 ? 7.191 3.848 -18.633 1.00 81.31 105 MET A O 1
ATOM 811 N N . GLY A 1 106 ? 7.222 3.512 -16.423 1.00 72.62 106 GLY A N 1
ATOM 812 C CA . GLY A 1 106 ? 8.187 4.579 -16.139 1.00 72.62 106 GLY A CA 1
ATOM 813 C C . GLY A 1 106 ? 9.658 4.161 -16.262 1.00 72.62 106 GLY A C 1
ATOM 814 O O . GLY A 1 106 ? 10.546 4.993 -16.061 1.00 72.62 106 GLY A O 1
ATOM 815 N N . GLY A 1 107 ? 9.939 2.887 -16.558 1.00 77.00 107 GLY A N 1
ATOM 816 C CA . GLY A 1 107 ? 11.301 2.363 -16.665 1.00 77.00 107 GLY A CA 1
ATOM 817 C C . GLY A 1 107 ? 12.106 2.520 -15.360 1.00 77.00 107 GLY A C 1
ATOM 818 O O . GLY A 1 107 ? 11.525 2.514 -14.271 1.00 77.00 107 GLY A O 1
ATOM 819 N N . PRO A 1 108 ? 13.440 2.705 -15.432 1.00 74.50 108 PRO A N 1
ATOM 820 C CA . PRO A 1 108 ? 14.291 2.806 -14.241 1.00 74.50 108 PRO A CA 1
ATOM 821 C C . PRO A 1 108 ? 13.899 3.947 -13.287 1.00 74.50 108 PRO A C 1
ATOM 823 O O . PRO A 1 108 ? 13.894 3.768 -12.070 1.00 74.50 108 PRO A O 1
ATOM 826 N N . LEU A 1 109 ? 13.517 5.112 -13.826 1.00 78.12 109 LEU A N 1
ATOM 827 C CA . LEU A 1 109 ? 13.066 6.256 -13.023 1.00 78.12 109 LEU A CA 1
ATOM 828 C C . LEU A 1 109 ? 11.671 6.023 -12.424 1.00 78.12 109 LEU A C 1
ATOM 830 O O . LEU A 1 109 ? 11.415 6.422 -11.289 1.00 78.12 109 LEU A O 1
ATOM 834 N N . GLY A 1 110 ? 10.799 5.312 -13.142 1.00 79.44 110 GLY A N 1
ATOM 835 C CA . GLY A 1 110 ? 9.517 4.837 -12.624 1.00 79.44 110 GLY A CA 1
ATOM 836 C C . GLY A 1 110 ? 9.674 3.937 -11.400 1.00 79.44 110 GLY A C 1
ATOM 837 O O . GLY A 1 110 ? 8.933 4.094 -10.428 1.00 79.44 110 GLY A O 1
ATOM 838 N N . GLY A 1 111 ? 10.700 3.079 -11.396 1.00 79.50 111 GLY A N 1
ATOM 839 C CA . GLY A 1 111 ? 11.096 2.295 -10.228 1.00 79.50 111 GLY A CA 1
ATOM 840 C C . GLY A 1 111 ? 11.466 3.170 -9.027 1.00 79.50 111 GLY A C 1
ATOM 841 O O . GLY A 1 111 ? 10.951 2.962 -7.933 1.00 79.50 111 GLY A O 1
ATOM 842 N N . VAL A 1 112 ? 12.265 4.224 -9.213 1.00 82.06 112 VAL A N 1
ATOM 843 C CA . VAL A 1 112 ? 12.599 5.164 -8.121 1.00 82.06 112 VAL A CA 1
ATOM 844 C C . VAL A 1 112 ? 11.340 5.833 -7.555 1.00 82.06 112 VAL A C 1
ATOM 846 O O . VAL A 1 112 ? 11.142 5.861 -6.337 1.00 82.06 112 VAL A O 1
ATOM 849 N N . CYS A 1 113 ? 10.448 6.318 -8.422 1.00 81.88 113 CYS A N 1
ATOM 850 C CA . CYS A 1 113 ? 9.182 6.924 -8.007 1.00 81.88 113 CYS A CA 1
ATOM 851 C C . CYS A 1 113 ? 8.273 5.930 -7.265 1.00 81.88 113 CYS A C 1
ATOM 853 O O . CYS A 1 113 ? 7.672 6.285 -6.249 1.00 81.88 113 CYS A O 1
ATOM 855 N N . ALA A 1 114 ? 8.210 4.676 -7.723 1.00 84.69 114 ALA A N 1
ATOM 856 C CA . ALA A 1 114 ? 7.495 3.607 -7.038 1.00 84.69 114 ALA A CA 1
ATOM 857 C C . ALA A 1 114 ? 8.055 3.377 -5.626 1.00 84.69 114 ALA A C 1
ATOM 859 O O . ALA A 1 114 ? 7.288 3.238 -4.676 1.00 84.69 114 ALA A O 1
ATOM 860 N N . GLY A 1 115 ? 9.378 3.405 -5.465 1.00 84.81 115 GLY A N 1
ATOM 861 C CA . GLY A 1 115 ? 10.045 3.206 -4.176 1.00 84.81 115 GLY A CA 1
ATOM 862 C C . GLY A 1 115 ? 9.727 4.314 -3.190 1.00 84.81 115 GLY A C 1
ATOM 863 O O . GLY A 1 115 ? 9.358 4.038 -2.052 1.00 84.81 115 GLY A O 1
ATOM 864 N N . LEU A 1 116 ? 9.782 5.568 -3.645 1.00 85.38 116 LEU A N 1
ATOM 865 C CA . LEU A 1 116 ? 9.388 6.723 -2.838 1.00 85.38 116 LEU A CA 1
ATOM 866 C C . LEU A 1 116 ? 7.925 6.620 -2.384 1.00 85.38 116 LEU A C 1
ATOM 868 O O . LEU A 1 116 ? 7.630 6.839 -1.208 1.00 85.38 116 LEU A O 1
ATOM 872 N N . LEU A 1 117 ? 7.021 6.230 -3.287 1.00 84.94 117 LEU A N 1
ATOM 873 C CA . LEU A 1 117 ? 5.597 6.083 -2.985 1.00 84.94 117 LEU A CA 1
ATOM 874 C C . LEU A 1 117 ? 5.333 4.971 -1.956 1.00 84.94 117 LEU A C 1
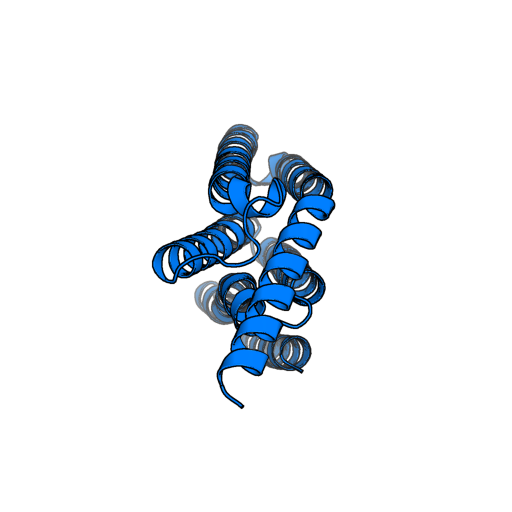ATOM 876 O O . LEU A 1 117 ? 4.594 5.183 -0.990 1.00 84.94 117 LEU A O 1
ATOM 880 N N . ILE A 1 118 ? 5.940 3.792 -2.139 1.00 86.19 118 ILE A N 1
ATOM 881 C CA . ILE A 1 118 ? 5.761 2.650 -1.232 1.00 86.19 118 ILE A CA 1
ATOM 882 C C . ILE A 1 118 ? 6.364 2.962 0.146 1.00 86.19 118 ILE A C 1
ATOM 884 O O . ILE A 1 118 ? 5.706 2.719 1.161 1.00 86.19 118 ILE A O 1
ATOM 888 N N . SER A 1 119 ? 7.558 3.562 0.200 1.00 84.50 119 SER A N 1
ATOM 889 C CA . SER A 1 119 ? 8.217 3.964 1.451 1.00 84.50 119 SER A CA 1
ATOM 890 C C . SER A 1 119 ? 7.412 5.013 2.218 1.00 84.50 119 SER A C 1
ATOM 892 O O . SER A 1 119 ? 7.214 4.875 3.425 1.00 84.50 119 SER A O 1
ATOM 894 N N . ALA A 1 120 ? 6.857 6.018 1.530 1.00 82.88 120 ALA A N 1
ATOM 895 C CA . ALA A 1 120 ? 5.952 6.988 2.149 1.00 82.88 120 ALA A CA 1
ATOM 896 C C . ALA A 1 120 ? 4.696 6.308 2.727 1.00 82.88 120 ALA A C 1
ATOM 898 O O . ALA A 1 120 ? 4.273 6.618 3.842 1.00 82.88 120 ALA A O 1
ATOM 899 N N . GLY A 1 121 ? 4.129 5.331 2.009 1.00 81.06 121 GLY A N 1
ATOM 900 C CA . GLY A 1 121 ? 3.013 4.517 2.498 1.00 81.06 121 GLY A CA 1
ATOM 901 C C . GLY A 1 121 ? 3.364 3.668 3.728 1.00 81.06 121 GLY A C 1
ATOM 902 O O . GLY A 1 121 ? 2.526 3.496 4.618 1.00 81.06 121 GLY A O 1
ATOM 903 N N . ALA A 1 122 ? 4.598 3.164 3.805 1.00 82.94 122 ALA A N 1
ATOM 904 C CA . ALA A 1 122 ? 5.081 2.374 4.936 1.00 82.94 122 ALA A CA 1
ATOM 905 C C . ALA A 1 122 ? 5.236 3.249 6.187 1.00 82.94 122 ALA A C 1
ATOM 907 O O . ALA A 1 122 ? 4.675 2.918 7.230 1.00 82.94 122 ALA A O 1
ATOM 908 N N . ILE A 1 123 ? 5.877 4.417 6.055 1.00 81.62 123 ILE A N 1
ATOM 909 C CA . ILE A 1 123 ? 6.009 5.415 7.131 1.00 81.62 123 ILE A CA 1
ATOM 910 C C . ILE A 1 123 ? 4.630 5.886 7.609 1.00 81.62 123 ILE A C 1
ATOM 912 O O . ILE A 1 123 ? 4.358 5.994 8.802 1.00 81.62 123 ILE A O 1
ATOM 916 N N . TYR A 1 124 ? 3.705 6.137 6.684 1.00 79.75 124 TYR A N 1
ATOM 917 C CA . TYR A 1 124 ? 2.342 6.500 7.058 1.00 79.75 124 TYR A CA 1
ATOM 918 C C . TYR A 1 124 ? 1.664 5.393 7.886 1.00 79.75 124 TYR A C 1
ATOM 920 O O . TYR A 1 124 ? 0.945 5.683 8.847 1.00 79.75 124 TYR A O 1
ATOM 928 N N . SER A 1 125 ? 1.901 4.127 7.535 1.00 78.25 125 SER A N 1
ATOM 929 C CA . SER A 1 125 ? 1.341 2.975 8.244 1.00 78.25 125 SER A CA 1
ATOM 930 C C . SER A 1 125 ? 1.938 2.803 9.643 1.00 78.25 125 SER A C 1
ATOM 932 O O . SER A 1 125 ? 1.190 2.473 10.563 1.00 78.25 125 SER A O 1
ATOM 934 N N . THR A 1 126 ? 3.232 3.089 9.832 1.00 77.94 126 THR A N 1
ATOM 935 C CA . THR A 1 126 ? 3.879 3.060 11.155 1.00 77.94 126 THR A CA 1
ATOM 936 C C . THR A 1 126 ? 3.355 4.177 12.061 1.00 77.94 126 THR A C 1
ATOM 938 O O . THR A 1 126 ? 2.974 3.918 13.202 1.00 77.94 126 THR A O 1
ATOM 941 N N . ILE A 1 127 ? 3.209 5.399 11.536 1.00 78.06 127 ILE A N 1
ATOM 942 C CA . ILE A 1 127 ? 2.717 6.565 12.294 1.00 78.06 127 ILE A CA 1
ATOM 943 C C . ILE A 1 127 ? 1.245 6.412 12.716 1.00 78.06 127 ILE A C 1
ATOM 945 O O . ILE A 1 127 ? 0.855 6.835 13.806 1.00 78.06 127 ILE A O 1
ATOM 949 N N . ASN A 1 128 ? 0.399 5.820 11.866 1.00 70.75 128 ASN A N 1
ATOM 950 C CA . ASN A 1 128 ? -1.045 5.709 12.121 1.00 70.75 128 ASN A CA 1
ATOM 951 C C . ASN A 1 128 ? -1.463 4.411 12.832 1.00 70.75 128 ASN A C 1
ATOM 953 O O . ASN A 1 128 ? -2.661 4.135 12.938 1.00 70.75 128 ASN A O 1
ATOM 957 N N . ALA A 1 129 ? -0.512 3.628 13.344 1.00 67.62 129 ALA A N 1
ATOM 958 C CA . ALA A 1 129 ? -0.776 2.406 14.103 1.00 67.62 129 ALA A CA 1
ATOM 959 C C . ALA A 1 129 ? -0.228 2.463 15.546 1.00 67.62 129 ALA A C 1
ATOM 961 O O . ALA A 1 129 ? 0.430 1.507 15.972 1.00 67.62 129 ALA A O 1
ATOM 962 N N . PRO A 1 130 ? -0.474 3.531 16.341 1.00 59.31 130 PRO A N 1
ATOM 963 C CA . PRO A 1 130 ? 0.145 3.644 17.654 1.00 59.31 130 PRO A CA 1
ATOM 964 C C . PRO A 1 130 ? -0.304 2.506 18.570 1.00 59.31 130 PRO A C 1
ATOM 966 O O . PRO A 1 130 ? -1.464 2.379 18.966 1.00 59.31 130 PRO A O 1
ATOM 969 N N . GLY A 1 131 ? 0.660 1.660 18.915 1.00 62.59 131 GLY A N 1
ATOM 970 C CA . GLY A 1 131 ? 0.516 0.663 19.956 1.00 62.59 131 GLY A CA 1
ATOM 971 C C . GLY A 1 131 ? -0.247 -0.611 19.595 1.00 62.59 131 GLY A C 1
ATOM 972 O O . GLY A 1 131 ? -0.467 -1.409 20.500 1.00 62.59 131 GLY A O 1
ATOM 973 N N . SER A 1 132 ? -0.616 -0.857 18.335 1.00 65.69 132 SER A N 1
ATOM 974 C CA . SER A 1 132 ? -1.164 -2.158 17.922 1.00 65.69 132 SER A CA 1
ATOM 975 C C . SER A 1 132 ? -0.274 -2.816 16.872 1.00 65.69 132 SER A C 1
ATOM 977 O O . SER A 1 132 ? -0.320 -2.465 15.694 1.00 65.69 132 SER A O 1
ATOM 979 N N . LYS A 1 133 ? 0.503 -3.823 17.299 1.00 71.25 133 LYS A N 1
ATOM 980 C CA . LYS A 1 133 ? 1.367 -4.624 16.410 1.00 71.25 133 LYS A CA 1
ATOM 981 C C . LYS A 1 133 ? 0.580 -5.272 15.265 1.00 71.25 133 LYS A C 1
ATOM 983 O O . LYS A 1 133 ? 1.110 -5.443 14.176 1.00 71.25 133 LYS A O 1
ATOM 988 N N . LEU A 1 134 ? -0.692 -5.594 15.502 1.00 67.81 134 LEU A N 1
ATOM 989 C CA . LEU A 1 134 ? -1.567 -6.237 14.525 1.00 67.81 134 LEU A CA 1
ATOM 990 C C . LEU A 1 134 ? -2.024 -5.248 13.438 1.00 67.81 134 LEU A C 1
ATOM 992 O O . LEU A 1 134 ? -1.898 -5.551 12.256 1.00 67.81 134 LEU A O 1
ATOM 996 N N . VAL A 1 135 ? -2.465 -4.037 13.816 1.00 70.12 135 VAL A N 1
ATOM 997 C CA . VAL A 1 135 ? -2.773 -2.955 12.849 1.00 70.12 135 VAL A CA 1
ATOM 998 C C . VAL A 1 135 ? -1.548 -2.637 12.007 1.00 70.12 135 VAL A C 1
ATOM 1000 O O . VAL A 1 135 ? -1.663 -2.506 10.789 1.00 70.12 135 VAL A O 1
ATOM 1003 N N . LEU A 1 136 ? -0.392 -2.524 12.666 1.00 75.69 136 LEU A N 1
ATOM 1004 C CA . LEU A 1 136 ? 0.875 -2.235 12.015 1.00 75.69 136 LEU A CA 1
ATOM 1005 C C . LEU A 1 136 ? 1.211 -3.312 10.984 1.00 75.69 136 LEU A C 1
ATOM 1007 O O . LEU A 1 136 ? 1.433 -2.987 9.824 1.00 75.69 136 LEU A O 1
ATOM 1011 N N . PHE A 1 137 ? 1.172 -4.586 11.380 1.00 78.06 137 PHE A N 1
ATOM 1012 C CA . PHE A 1 137 ? 1.456 -5.698 10.480 1.00 78.06 137 PHE A CA 1
ATOM 1013 C C . PHE A 1 137 ? 0.497 -5.718 9.284 1.00 78.06 137 PHE A C 1
ATOM 1015 O O . PHE A 1 137 ? 0.943 -5.757 8.144 1.00 78.06 137 PHE A O 1
ATOM 1022 N N . CYS A 1 138 ? -0.815 -5.607 9.507 1.00 76.19 138 CYS A N 1
ATOM 1023 C CA . CYS A 1 138 ? -1.792 -5.650 8.416 1.00 76.19 138 CYS A CA 1
ATOM 1024 C C . CYS A 1 138 ? -1.698 -4.452 7.461 1.00 76.19 138 CYS A C 1
ATOM 1026 O O . CYS A 1 138 ? -1.980 -4.606 6.275 1.00 76.19 138 CYS A O 1
ATOM 1028 N N . ALA A 1 139 ? -1.330 -3.267 7.955 1.00 77.50 139 ALA A N 1
ATOM 1029 C CA . ALA A 1 139 ? -1.216 -2.067 7.130 1.00 77.50 139 ALA A CA 1
ATOM 1030 C C . ALA A 1 139 ? 0.148 -1.941 6.432 1.00 77.50 139 ALA A C 1
ATOM 1032 O O . ALA A 1 139 ? 0.196 -1.441 5.315 1.00 77.50 139 ALA A O 1
ATOM 1033 N N . ALA A 1 140 ? 1.237 -2.389 7.063 1.00 81.06 140 ALA A N 1
ATOM 1034 C CA . ALA A 1 140 ? 2.591 -2.266 6.523 1.00 81.06 140 ALA A CA 1
ATOM 1035 C C . ALA A 1 140 ? 3.021 -3.475 5.677 1.00 81.06 140 ALA A C 1
ATOM 1037 O O . ALA A 1 140 ? 3.863 -3.320 4.793 1.00 81.06 140 ALA A O 1
ATOM 1038 N N . ALA A 1 141 ? 2.437 -4.663 5.896 1.00 83.50 141 ALA A N 1
ATOM 1039 C CA . ALA A 1 141 ? 2.806 -5.869 5.153 1.00 83.50 141 ALA A CA 1
ATOM 1040 C C . ALA A 1 141 ? 2.707 -5.698 3.626 1.00 83.50 141 ALA A C 1
ATOM 1042 O O . ALA A 1 141 ? 3.677 -6.044 2.954 1.00 83.50 141 ALA A O 1
ATOM 1043 N N . PRO A 1 142 ? 1.632 -5.120 3.046 1.00 84.19 142 PRO A N 1
ATOM 1044 C CA . PRO A 1 142 ? 1.575 -4.893 1.602 1.00 84.19 142 PRO A CA 1
ATOM 1045 C C . PRO A 1 142 ? 2.720 -4.027 1.085 1.00 84.19 142 PRO A C 1
ATOM 1047 O O . PRO A 1 142 ? 3.357 -4.379 0.098 1.00 84.19 142 PRO A O 1
ATOM 1050 N N . GLN A 1 143 ? 3.031 -2.930 1.775 1.00 85.56 143 GLN A N 1
ATOM 1051 C CA . GLN A 1 143 ? 4.123 -2.035 1.404 1.00 85.56 143 GLN A CA 1
ATOM 1052 C C . GLN A 1 143 ? 5.470 -2.760 1.434 1.00 85.56 143 GLN A C 1
ATOM 1054 O O . GLN A 1 143 ? 6.253 -2.627 0.497 1.00 85.56 143 GLN A O 1
ATOM 1059 N N . PHE A 1 144 ? 5.732 -3.568 2.462 1.00 85.88 144 PHE A N 1
ATOM 1060 C CA . PHE A 1 144 ? 6.965 -4.349 2.527 1.00 85.88 144 PHE A CA 1
ATOM 1061 C C . PHE A 1 144 ? 7.041 -5.421 1.443 1.00 85.88 144 PHE A C 1
ATOM 1063 O O . PHE A 1 144 ? 8.114 -5.615 0.882 1.00 85.88 144 PHE A O 1
ATOM 1070 N N . MET A 1 145 ? 5.926 -6.065 1.084 1.00 87.00 145 MET A N 1
ATOM 1071 C CA . MET A 1 145 ? 5.897 -6.999 -0.047 1.00 87.00 145 MET A CA 1
ATOM 1072 C C . MET A 1 145 ? 6.211 -6.295 -1.371 1.00 87.00 145 MET A C 1
ATOM 1074 O O . MET A 1 145 ? 7.008 -6.803 -2.156 1.00 87.00 145 MET A O 1
ATOM 1078 N N . TYR A 1 146 ? 5.649 -5.105 -1.607 1.00 85.62 146 TYR A N 1
ATOM 1079 C CA . TYR A 1 146 ? 5.969 -4.320 -2.801 1.00 85.62 146 TYR A CA 1
ATOM 1080 C C . TYR A 1 146 ? 7.440 -3.880 -2.826 1.00 85.62 146 TYR A C 1
ATOM 1082 O O . TYR A 1 146 ? 8.105 -4.039 -3.848 1.00 85.62 146 TYR A O 1
ATOM 1090 N N . LEU A 1 147 ? 7.987 -3.400 -1.706 1.00 85.44 147 LEU A N 1
ATOM 1091 C CA . LEU A 1 147 ? 9.413 -3.064 -1.596 1.00 85.44 147 LEU A CA 1
ATOM 1092 C C . LEU A 1 147 ? 10.307 -4.286 -1.829 1.00 85.44 147 LEU A C 1
ATOM 1094 O O . LEU A 1 147 ? 11.271 -4.205 -2.585 1.00 85.44 147 LEU A O 1
ATOM 1098 N N . ALA A 1 148 ? 9.961 -5.432 -1.243 1.00 86.12 148 ALA A N 1
ATOM 1099 C CA . ALA A 1 148 ? 10.693 -6.680 -1.431 1.00 86.12 148 ALA A CA 1
ATOM 1100 C C . ALA A 1 148 ? 10.623 -7.191 -2.875 1.00 86.12 148 ALA A C 1
ATOM 1102 O O . ALA A 1 148 ? 11.533 -7.887 -3.307 1.00 86.12 148 ALA A O 1
ATOM 1103 N N . SER A 1 149 ? 9.584 -6.831 -3.635 1.00 84.94 149 SER A N 1
ATOM 1104 C CA . SER A 1 149 ? 9.483 -7.177 -5.055 1.00 84.94 149 SER A CA 1
ATOM 1105 C C . SER A 1 149 ? 10.408 -6.342 -5.957 1.00 84.94 149 SER A C 1
ATOM 1107 O O . SER A 1 149 ? 10.738 -6.785 -7.055 1.00 84.94 149 SER A O 1
ATOM 1109 N N . MET A 1 150 ? 10.891 -5.175 -5.502 1.00 83.62 150 MET A N 1
ATOM 1110 C CA . MET A 1 150 ? 11.717 -4.279 -6.325 1.00 83.62 150 MET A CA 1
ATOM 1111 C C . MET A 1 150 ? 13.005 -4.908 -6.874 1.00 83.62 150 MET A C 1
ATOM 1113 O O . MET A 1 150 ? 13.229 -4.788 -8.078 1.00 83.62 150 MET A O 1
ATOM 1117 N N . PRO A 1 151 ? 13.854 -5.586 -6.072 1.00 83.81 151 PRO A N 1
ATOM 1118 C CA . PRO A 1 151 ? 15.080 -6.193 -6.589 1.00 83.81 151 PRO A CA 1
ATOM 1119 C C . PRO A 1 151 ? 14.796 -7.235 -7.679 1.00 83.81 151 PRO A C 1
ATOM 1121 O O . PRO A 1 151 ? 15.557 -7.346 -8.637 1.00 83.81 151 PRO A O 1
ATOM 1124 N N . PHE A 1 152 ? 13.671 -7.955 -7.576 1.00 85.00 152 PHE A N 1
ATOM 1125 C CA . PHE A 1 152 ? 13.251 -8.927 -8.587 1.00 85.00 152 PHE A CA 1
ATOM 1126 C C . PHE A 1 152 ? 12.847 -8.247 -9.895 1.00 85.00 152 PHE A C 1
ATOM 1128 O O . PHE A 1 152 ? 13.255 -8.701 -10.962 1.00 85.00 152 PHE A O 1
ATOM 1135 N N . PHE A 1 153 ? 12.104 -7.137 -9.827 1.00 81.44 153 PHE A N 1
ATOM 1136 C CA . PHE A 1 153 ? 11.786 -6.341 -11.015 1.00 81.44 153 PHE A CA 1
ATOM 1137 C C . PHE A 1 153 ? 13.046 -5.758 -11.666 1.00 81.44 153 PHE A C 1
ATOM 1139 O O . PHE A 1 153 ? 13.182 -5.825 -12.884 1.00 81.44 153 PHE A O 1
ATOM 1146 N N . MET A 1 154 ? 14.007 -5.267 -10.877 1.00 83.00 154 MET A N 1
ATOM 1147 C CA . MET A 1 154 ? 15.285 -4.774 -11.406 1.00 83.00 154 MET A CA 1
ATOM 1148 C C . MET A 1 154 ? 16.081 -5.868 -12.117 1.00 83.00 154 MET A C 1
ATOM 1150 O O . MET A 1 154 ? 16.565 -5.648 -13.226 1.00 83.00 154 MET A O 1
ATOM 1154 N N . ALA A 1 155 ? 16.187 -7.050 -11.507 1.00 84.69 155 ALA A N 1
ATOM 1155 C CA . ALA A 1 155 ? 16.870 -8.189 -12.110 1.00 84.69 155 ALA A CA 1
ATOM 1156 C C . ALA A 1 155 ? 16.184 -8.639 -13.412 1.00 84.69 155 ALA A C 1
ATOM 1158 O O . ALA A 1 155 ? 16.857 -8.888 -14.409 1.00 84.69 155 ALA A O 1
ATOM 1159 N N . ALA A 1 156 ? 14.846 -8.679 -13.436 1.00 83.38 156 ALA A N 1
ATOM 1160 C CA . ALA A 1 156 ? 14.074 -9.051 -14.623 1.00 83.38 156 ALA A CA 1
ATOM 1161 C C . ALA A 1 156 ? 14.240 -8.060 -15.790 1.00 83.38 156 ALA A C 1
ATOM 1163 O O . ALA A 1 156 ? 14.170 -8.462 -16.948 1.00 83.38 156 ALA A O 1
ATOM 1164 N N . MET A 1 157 ? 14.493 -6.780 -15.501 1.00 81.06 157 MET A N 1
ATOM 1165 C CA . MET A 1 157 ? 14.769 -5.750 -16.511 1.00 81.06 157 MET A CA 1
ATOM 1166 C C . MET A 1 157 ? 16.250 -5.679 -16.926 1.00 81.06 157 MET A C 1
ATOM 1168 O O . MET A 1 157 ? 16.627 -4.784 -17.679 1.00 81.06 157 MET A O 1
ATOM 1172 N N . GLY A 1 158 ? 17.091 -6.607 -16.454 1.00 81.50 158 GLY A N 1
ATOM 1173 C CA . GLY A 1 158 ? 18.504 -6.691 -16.831 1.00 81.50 158 GLY A CA 1
ATOM 1174 C C . GLY A 1 158 ? 19.409 -5.672 -16.135 1.00 81.50 158 GLY A C 1
ATOM 1175 O O . GLY A 1 158 ? 20.461 -5.331 -16.674 1.00 81.50 158 GLY A O 1
ATOM 1176 N N . ALA A 1 159 ? 19.018 -5.159 -14.963 1.00 81.44 159 ALA A N 1
ATOM 1177 C CA . ALA A 1 159 ? 19.879 -4.278 -14.178 1.00 81.44 159 ALA A CA 1
ATOM 1178 C C . ALA A 1 159 ? 21.143 -5.008 -13.688 1.00 81.44 159 ALA A C 1
ATOM 1180 O O . ALA A 1 159 ? 21.100 -6.195 -13.365 1.00 81.44 159 ALA A O 1
ATOM 1181 N N . ASP A 1 160 ? 22.255 -4.273 -13.579 1.00 88.38 160 ASP A N 1
ATOM 1182 C CA . ASP A 1 160 ? 23.509 -4.797 -13.029 1.00 88.38 160 ASP A CA 1
ATOM 1183 C C . ASP A 1 160 ? 23.299 -5.346 -11.608 1.00 88.38 160 ASP A C 1
ATOM 1185 O O . ASP A 1 160 ? 22.646 -4.719 -10.762 1.00 88.38 160 ASP A O 1
ATOM 1189 N N . THR A 1 161 ? 23.894 -6.506 -11.332 1.00 85.44 161 THR A N 1
ATOM 1190 C CA . THR A 1 161 ? 23.843 -7.197 -10.038 1.00 85.44 161 THR A CA 1
ATOM 1191 C C . THR A 1 161 ? 24.271 -6.291 -8.876 1.00 85.44 161 THR A C 1
ATOM 1193 O O . THR A 1 161 ? 23.751 -6.408 -7.764 1.00 85.44 161 THR A O 1
ATOM 1196 N N . THR A 1 162 ? 25.166 -5.335 -9.124 1.00 88.56 162 THR A N 1
ATOM 1197 C CA . THR A 1 162 ? 25.619 -4.337 -8.146 1.00 88.56 162 THR A CA 1
ATOM 1198 C C . THR A 1 162 ? 24.479 -3.411 -7.712 1.00 88.56 162 THR A C 1
ATOM 1200 O O . THR A 1 162 ? 24.306 -3.142 -6.524 1.00 88.56 162 THR A O 1
ATOM 1203 N N . TYR A 1 163 ? 23.638 -2.961 -8.649 1.00 84.50 163 TYR A N 1
ATOM 1204 C CA . TYR A 1 163 ? 22.481 -2.121 -8.327 1.00 84.50 163 TYR A CA 1
ATOM 1205 C C . TYR A 1 163 ? 21.368 -2.923 -7.647 1.00 84.50 163 TYR A C 1
ATOM 1207 O O . TYR A 1 163 ? 20.758 -2.442 -6.693 1.00 84.50 163 TYR A O 1
ATOM 1215 N N . VAL A 1 164 ? 21.133 -4.161 -8.092 1.00 86.12 164 VAL A N 1
ATOM 1216 C CA . VAL A 1 164 ? 20.124 -5.053 -7.494 1.00 86.12 164 VAL A CA 1
ATOM 1217 C C . VAL A 1 164 ? 20.459 -5.356 -6.031 1.00 86.12 164 VAL A C 1
ATOM 1219 O O . VAL A 1 164 ? 19.589 -5.273 -5.163 1.00 86.12 164 VAL A O 1
ATOM 1222 N N . THR A 1 165 ? 21.726 -5.660 -5.736 1.00 86.50 165 THR A N 1
ATOM 1223 C CA . THR A 1 165 ? 22.186 -5.934 -4.366 1.00 86.50 165 THR A CA 1
ATOM 1224 C C . THR A 1 165 ? 22.122 -4.692 -3.480 1.00 86.50 165 THR A C 1
ATOM 1226 O O . THR A 1 165 ? 21.629 -4.785 -2.355 1.00 86.50 165 THR A O 1
ATOM 1229 N N . ALA A 1 166 ? 22.518 -3.519 -3.985 1.00 86.75 166 ALA A N 1
ATOM 1230 C CA . ALA A 1 166 ? 22.393 -2.260 -3.251 1.00 86.75 166 ALA A CA 1
ATOM 1231 C C . ALA A 1 166 ? 20.934 -1.952 -2.864 1.00 86.75 166 ALA A C 1
ATOM 1233 O O . ALA A 1 166 ? 20.657 -1.605 -1.713 1.00 86.75 166 ALA A O 1
ATOM 1234 N N . VAL A 1 167 ? 19.986 -2.136 -3.791 1.00 85.75 167 VAL A N 1
ATOM 1235 C CA . VAL A 1 167 ? 18.555 -1.928 -3.515 1.00 85.75 167 VAL A CA 1
ATOM 1236 C C . VAL A 1 167 ? 18.015 -2.967 -2.534 1.00 85.75 167 VAL A C 1
ATOM 1238 O O . VAL A 1 167 ? 17.281 -2.602 -1.618 1.00 85.75 167 VAL A O 1
ATOM 1241 N N . ALA A 1 168 ? 18.413 -4.236 -2.649 1.00 86.94 168 ALA A N 1
ATOM 1242 C CA . ALA A 1 168 ? 18.010 -5.271 -1.697 1.00 86.94 168 ALA A CA 1
ATOM 1243 C C . ALA A 1 168 ? 18.468 -4.952 -0.260 1.00 86.94 168 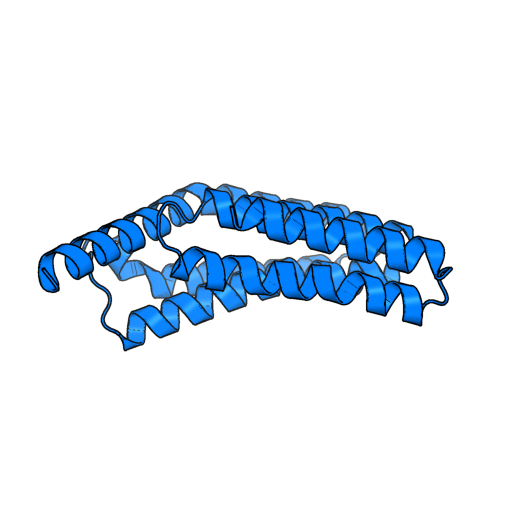ALA A C 1
ATOM 1245 O O . ALA A 1 168 ? 17.682 -5.082 0.681 1.00 86.94 168 ALA A O 1
ATOM 1246 N N . ILE A 1 169 ? 19.707 -4.472 -0.090 1.00 88.25 169 ILE A N 1
ATOM 1247 C CA . ILE A 1 169 ? 20.234 -4.043 1.214 1.00 88.25 169 ILE A CA 1
ATOM 1248 C C . ILE 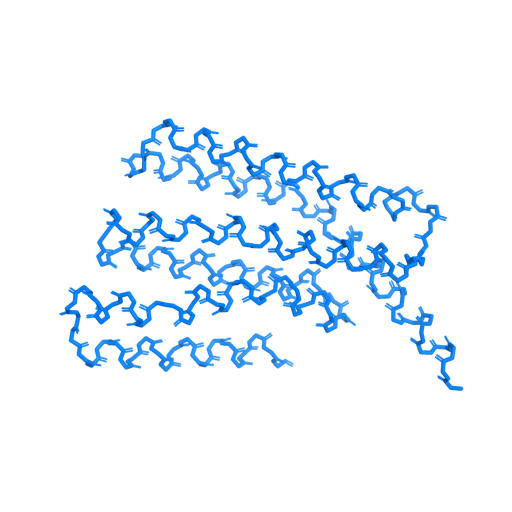A 1 169 ? 19.439 -2.845 1.746 1.00 88.25 169 ILE A C 1
ATOM 1250 O O . ILE A 1 169 ? 18.995 -2.870 2.894 1.00 88.25 169 ILE A O 1
ATOM 1254 N N . ALA A 1 170 ? 19.208 -1.821 0.918 1.00 86.62 170 ALA A N 1
ATOM 1255 C CA . ALA A 1 170 ? 18.456 -0.631 1.317 1.00 86.62 170 ALA A CA 1
ATOM 1256 C C . ALA A 1 170 ? 17.023 -0.969 1.764 1.00 86.62 170 ALA A C 1
ATOM 1258 O O . ALA A 1 170 ? 16.564 -0.476 2.796 1.00 86.62 170 ALA A O 1
ATOM 1259 N N . VAL A 1 171 ? 16.339 -1.858 1.033 1.00 86.44 171 VAL A N 1
ATOM 1260 C CA . VAL A 1 171 ? 15.011 -2.367 1.406 1.00 86.44 171 VAL A CA 1
ATOM 1261 C C . VAL A 1 171 ? 15.067 -3.088 2.754 1.00 86.44 171 VAL A C 1
ATOM 1263 O O . VAL A 1 171 ? 14.240 -2.810 3.621 1.00 86.44 171 VAL A O 1
ATOM 1266 N N . GLY A 1 172 ? 16.053 -3.965 2.970 1.00 85.56 172 GLY A N 1
ATOM 1267 C CA . GLY A 1 172 ? 16.218 -4.683 4.237 1.00 85.56 172 GLY A CA 1
ATOM 1268 C C . GLY A 1 172 ? 16.407 -3.749 5.436 1.00 85.56 172 GLY A C 1
ATOM 1269 O O . GLY A 1 172 ? 15.727 -3.902 6.454 1.00 85.56 172 GLY A O 1
ATOM 1270 N N . VAL A 1 173 ? 17.269 -2.737 5.297 1.00 86.75 173 VAL A N 1
ATOM 1271 C CA . VAL A 1 173 ? 17.509 -1.722 6.338 1.00 86.75 173 VAL A CA 1
ATOM 1272 C C . VAL A 1 173 ? 16.242 -0.915 6.625 1.00 86.75 173 VAL A C 1
ATOM 1274 O O . VAL A 1 173 ? 15.891 -0.716 7.787 1.00 86.75 173 VAL A O 1
ATOM 1277 N N . PHE A 1 174 ? 15.517 -0.488 5.588 1.00 82.62 174 PHE A N 1
ATOM 1278 C CA . PHE A 1 174 ? 14.282 0.280 5.747 1.00 82.62 174 PHE A CA 1
ATOM 1279 C C . PHE A 1 174 ? 13.178 -0.517 6.458 1.00 82.62 174 PHE A C 1
ATOM 1281 O O . PHE A 1 174 ? 12.499 0.014 7.340 1.00 82.62 174 PHE A O 1
ATOM 1288 N N . VAL A 1 175 ? 13.022 -1.799 6.113 1.00 82.44 175 VAL A N 1
ATOM 1289 C CA . VAL A 1 175 ? 12.069 -2.700 6.777 1.00 82.44 175 VAL A CA 1
ATOM 1290 C C . VAL A 1 175 ? 12.425 -2.860 8.253 1.00 82.44 175 VAL A C 1
ATOM 1292 O O . VAL A 1 175 ? 11.540 -2.732 9.095 1.00 82.44 175 VAL A O 1
ATOM 1295 N N . MET A 1 176 ? 13.704 -3.079 8.588 1.00 84.56 176 MET A N 1
ATOM 1296 C CA . MET A 1 176 ? 14.136 -3.154 9.989 1.00 84.56 176 MET A CA 1
ATOM 1297 C C . MET A 1 176 ? 13.852 -1.855 10.746 1.00 84.56 176 MET A C 1
ATOM 1299 O O . MET A 1 176 ? 13.273 -1.914 11.825 1.00 84.56 176 MET A O 1
ATOM 1303 N N . PHE A 1 177 ? 14.187 -0.697 10.170 1.00 82.69 177 PHE A N 1
ATOM 1304 C CA . PHE A 1 177 ? 13.938 0.608 10.790 1.00 82.69 177 PHE A CA 1
ATOM 1305 C C . PHE A 1 177 ? 12.452 0.839 11.094 1.00 82.69 177 PHE A C 1
ATOM 1307 O O . PHE A 1 177 ? 12.107 1.363 12.145 1.00 82.69 177 PHE A O 1
ATOM 1314 N N . CYS A 1 178 ? 11.557 0.416 10.200 1.00 74.69 178 CYS A N 1
ATOM 1315 C CA . CYS A 1 178 ? 10.115 0.563 10.397 1.00 74.69 178 CYS A CA 1
ATOM 1316 C C . CYS A 1 178 ? 9.515 -0.427 11.416 1.00 74.69 178 CYS A C 1
ATOM 1318 O O . CYS A 1 178 ? 8.364 -0.247 11.817 1.00 74.69 178 CYS A O 1
ATOM 1320 N N . LEU A 1 179 ? 10.242 -1.487 11.785 1.00 71.75 179 LEU A N 1
ATOM 1321 C CA . LEU A 1 179 ? 9.802 -2.513 12.739 1.00 71.75 179 LEU A CA 1
ATOM 1322 C C . LEU A 1 179 ? 10.360 -2.317 14.159 1.00 71.75 179 LEU A C 1
ATOM 1324 O O . LEU A 1 179 ? 9.899 -3.012 15.071 1.00 71.75 179 LEU A O 1
ATOM 1328 N N . GLN A 1 180 ? 11.335 -1.421 14.333 1.00 66.88 180 GLN A N 1
ATOM 1329 C CA . GLN A 1 180 ? 11.880 -1.005 15.631 1.00 66.88 180 GLN A CA 1
ATOM 1330 C C . GLN A 1 180 ? 10.913 -0.074 16.370 1.00 66.88 180 GLN A C 1
ATOM 1332 O O . GLN A 1 180 ? 10.775 -0.262 17.601 1.00 66.88 180 GLN A O 1
#

Foldseek 3Di:
DPPVVVVVLLLLVLQLLLLVVVCLVVVLVVLLVLLVVCCVQQNNVCSVVLSVVLVVLSVVLCVLCVCSNVVVDSDDDPVSVVVNLVSLLVNLLSQLVCLVSLPVGVPPVSLVVSLVSLLVQLVVQLVSNPPHPSSNCSNNVNSLVSQCCSLVSCVVVPHDPVVSVVSNVVSVVSVVVSVD

Secondary structure (DSSP, 8-state):
-HHHHHHHHHHHHHHHHHHHHHTHHHHHHHHHHHHHHHHHHH-HHHHHHHHHHHHHHHHHHHHHHHHHHTTS-S---HHHHHHHHHHHHHHHHHHHTTHHHHHHHHHHHHHHHHHHHHHHHHHHHHHT-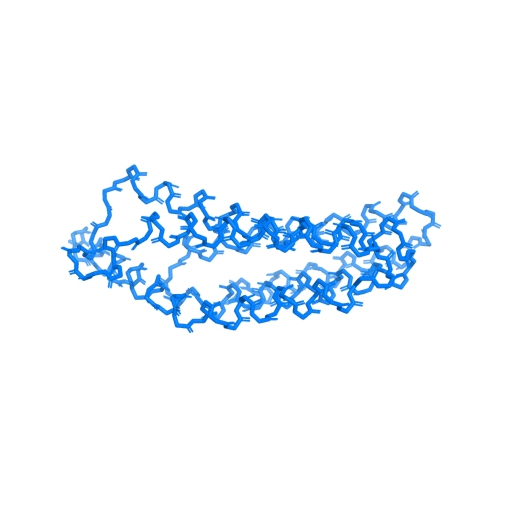TT-HHHHHHHHHHHHHHHHHHHHHHHHTT--HHHHHHHHHHHHHHHHHHH-

Nearest PDB structures (foldseek):
  8e0n-assembly1_A  TM=2.705E-01  e=1.298E+00  synthetic construct
  8e0l-assembly1_C  TM=2.927E-01  e=5.629E+00  synthetic construct

Mean predicted aligned error: 7.64 Å

pLDDT: mean 79.35, std 7.33, range [51.84, 90.12]

Sequence (180 aa):
MSEAYAADASARWAAAIRQRRRSLMQRLGMGAAAALVFSPLLGWTFGVVWLLGYVVVQLADLRVFAPIYSGQTNQMGRVRTVLGCVMLFANATFFGSLSIPLWLMGGPLGGVCAGLLISAGAIYSTINAPGSKLVLFCAAAPQFMYLASMPFFMAAMGADTTYVTAVAIAVGVFVMFCLQ